Protein AF-A0A934E3K7-F1 (afdb_monomer_lite)

Secondary structure (DSSP, 8-state):
------EEEHHHHHIIIIISSB-SSS-B-TT---GGGEEE--TT-HHHHHHHHHHT--GGG--SEE-SSHHHHHHHHHT--SHHHHHH-EE---HHHHHHTTTT-PPPEEE-TT-SS-B-SSSSSS----HHHHTT--------------BTTB--HHHHHHHHTTT-SS--HHHHHHHHHTTPPPGGG-SEEESSTT--EEEPPTTS---HHHHHHHHHT--HHHHHHHH---B-SSGGGS-TTS-EEETTEEE--

Structure (mmCIF, N/CA/C/O backbone):
data_AF-A0A934E3K7-F1
#
_entry.id   AF-A0A934E3K7-F1
#
loop_
_atom_site.group_PDB
_atom_site.id
_atom_site.type_symbol
_atom_site.label_atom_id
_atom_site.label_alt_id
_atom_site.label_comp_id
_atom_site.label_asym_id
_atom_site.label_entity_id
_atom_site.label_seq_id
_atom_site.pdbx_PDB_ins_code
_atom_site.Cartn_x
_atom_site.Cartn_y
_atom_site.Cartn_z
_atom_site.occupancy
_atom_site.B_iso_or_equiv
_atom_site.auth_seq_id
_atom_site.auth_comp_id
_atom_site.auth_asym_id
_atom_site.auth_atom_id
_atom_site.pdbx_PDB_model_num
ATOM 1 N N . THR A 1 1 ? 4.604 -0.205 20.767 1.00 70.88 1 THR A N 1
ATOM 2 C CA . THR A 1 1 ? 3.200 0.189 20.512 1.00 70.88 1 THR A CA 1
ATOM 3 C C . THR A 1 1 ? 2.338 -0.251 21.687 1.00 70.88 1 THR A C 1
ATOM 5 O O . THR A 1 1 ? 2.416 -1.416 22.055 1.00 70.88 1 THR A O 1
ATOM 8 N N . ALA A 1 2 ? 1.599 0.671 22.321 1.00 87.12 2 ALA A N 1
ATOM 9 C CA . ALA A 1 2 ? 0.865 0.417 23.574 1.00 87.12 2 ALA A CA 1
ATOM 10 C C . ALA A 1 2 ? -0.531 -0.217 23.386 1.00 87.12 2 ALA A C 1
ATOM 12 O O . ALA A 1 2 ? -1.025 -0.856 24.307 1.00 87.12 2 ALA A O 1
ATOM 13 N N . SER A 1 3 ? -1.132 -0.073 22.199 1.00 93.19 3 SER A N 1
ATOM 14 C CA . SER A 1 3 ? -2.407 -0.701 21.822 1.00 93.19 3 SER A CA 1
ATOM 15 C C . SER A 1 3 ? -2.257 -2.195 21.500 1.00 93.19 3 SER A C 1
ATOM 17 O O . SER A 1 3 ? -1.279 -2.612 20.864 1.00 93.19 3 SER A O 1
ATOM 19 N N . SER A 1 4 ? -3.257 -2.980 21.889 1.00 94.38 4 SER A N 1
ATOM 20 C CA . SER A 1 4 ? -3.437 -4.407 21.620 1.00 94.38 4 SER A CA 1
ATOM 21 C C . SER A 1 4 ? -4.248 -4.686 20.352 1.00 94.38 4 SER A C 1
ATOM 23 O O . SER A 1 4 ? -4.208 -5.814 19.855 1.00 94.38 4 SER A O 1
ATOM 25 N N . GLN A 1 5 ? -4.916 -3.679 19.773 1.00 96.25 5 GLN A N 1
ATOM 26 C CA . GLN A 1 5 ? -5.671 -3.843 18.529 1.00 96.25 5 GLN A CA 1
ATOM 27 C C . GLN A 1 5 ? -4.755 -4.262 17.376 1.00 96.25 5 GLN A C 1
ATOM 29 O O . GLN A 1 5 ? -3.655 -3.739 17.201 1.00 96.25 5 GLN A O 1
ATOM 34 N N . THR A 1 6 ? -5.195 -5.229 16.574 1.00 96.69 6 THR A N 1
ATOM 35 C CA . THR A 1 6 ? -4.394 -5.784 15.463 1.00 96.69 6 THR A CA 1
ATOM 36 C C . THR A 1 6 ? -5.112 -5.768 14.126 1.00 96.69 6 THR A C 1
ATOM 38 O O . THR A 1 6 ? -4.453 -5.888 13.095 1.00 96.69 6 THR A O 1
ATOM 41 N N . ALA A 1 7 ? -6.431 -5.595 14.117 1.00 97.62 7 ALA A N 1
ATOM 42 C CA . ALA A 1 7 ? -7.228 -5.614 12.906 1.00 97.62 7 ALA A CA 1
ATOM 43 C C . ALA A 1 7 ? -8.467 -4.727 13.030 1.00 97.62 7 ALA A C 1
ATOM 45 O O . ALA A 1 7 ? -8.919 -4.442 14.134 1.00 97.62 7 ALA A O 1
ATOM 46 N N . ILE A 1 8 ? -9.022 -4.332 11.888 1.00 98.19 8 ILE A N 1
ATOM 47 C CA . ILE A 1 8 ? -10.293 -3.617 11.777 1.00 98.19 8 ILE A CA 1
ATOM 48 C C . ILE A 1 8 ? -11.030 -4.061 10.509 1.00 98.19 8 ILE A C 1
ATOM 50 O O . ILE A 1 8 ? -10.415 -4.240 9.453 1.00 98.19 8 ILE A O 1
ATOM 54 N N . SER A 1 9 ? -12.346 -4.245 10.602 1.00 97.88 9 SER A N 1
ATOM 55 C CA . SER A 1 9 ? -13.199 -4.484 9.434 1.00 97.88 9 SER A CA 1
ATOM 56 C C . SER A 1 9 ? -13.670 -3.180 8.797 1.00 97.88 9 SER A C 1
ATOM 58 O O . SER A 1 9 ? -13.691 -2.127 9.436 1.00 97.88 9 SER A O 1
ATOM 60 N N . ALA A 1 10 ? -14.080 -3.241 7.533 1.00 97.75 10 ALA A N 1
ATOM 61 C CA . ALA A 1 10 ? -14.677 -2.114 6.831 1.00 97.75 10 ALA A CA 1
ATOM 62 C C . ALA A 1 10 ? -15.916 -1.574 7.560 1.00 97.75 10 ALA A C 1
ATOM 64 O O . ALA A 1 10 ? -16.088 -0.363 7.638 1.00 97.75 10 ALA A O 1
ATOM 65 N N . GLU A 1 11 ? -16.729 -2.445 8.156 1.00 96.56 11 GLU A N 1
ATOM 66 C CA . GLU A 1 11 ? -17.943 -2.083 8.893 1.00 96.56 11 GLU A CA 1
ATOM 67 C C . GLU A 1 11 ? -17.614 -1.380 10.220 1.00 96.56 11 GLU A C 1
ATOM 69 O O . GLU A 1 11 ? -18.219 -0.358 10.548 1.00 96.56 11 GLU A O 1
ATOM 74 N N . ALA A 1 12 ? -16.609 -1.866 10.959 1.00 97.75 12 ALA A N 1
ATOM 75 C CA . ALA A 1 12 ? -16.123 -1.192 12.163 1.00 97.75 12 ALA A CA 1
ATOM 76 C C . ALA A 1 12 ? -15.511 0.174 11.812 1.00 97.75 12 ALA A C 1
ATOM 78 O O . ALA A 1 12 ? -15.867 1.191 12.405 1.00 97.75 12 ALA A O 1
ATOM 79 N N . ALA A 1 13 ? -14.673 0.236 10.773 1.00 98.19 13 ALA A N 1
ATOM 80 C CA . ALA A 1 13 ? -14.103 1.489 10.288 1.00 98.19 13 ALA A CA 1
ATOM 81 C C . ALA A 1 13 ? -15.184 2.476 9.808 1.00 98.19 13 ALA A C 1
ATOM 83 O O . ALA A 1 13 ? -15.082 3.672 10.082 1.00 98.19 13 ALA A O 1
ATOM 84 N N . TYR A 1 14 ? -16.234 1.992 9.136 1.00 98.12 14 TYR A N 1
ATOM 85 C CA . TYR A 1 14 ? -17.393 2.790 8.731 1.00 98.12 14 TYR A CA 1
ATOM 86 C C . TYR A 1 14 ? -18.098 3.409 9.940 1.00 98.12 14 TYR A C 1
ATOM 88 O O . TYR A 1 14 ? -18.395 4.603 9.931 1.00 98.12 14 TYR A O 1
ATOM 96 N N . LEU A 1 15 ? -18.322 2.636 11.006 1.00 98.31 15 LEU A N 1
ATOM 97 C CA . LEU A 1 15 ? -18.911 3.148 12.243 1.00 98.31 15 LEU A CA 1
ATOM 98 C C . LEU A 1 15 ? -17.983 4.152 12.936 1.00 98.31 15 LEU A C 1
ATOM 100 O O . LEU A 1 15 ? -18.437 5.247 13.275 1.00 98.31 15 LEU A O 1
ATOM 104 N N . ALA A 1 16 ? -16.697 3.827 13.101 1.00 98.31 16 ALA A N 1
ATOM 105 C CA . ALA A 1 16 ? -15.700 4.713 13.705 1.00 98.31 16 ALA A CA 1
ATOM 106 C C . ALA A 1 16 ? -15.633 6.055 12.963 1.00 98.31 16 ALA A C 1
ATOM 108 O O . ALA A 1 16 ? -15.985 7.100 13.511 1.00 98.31 16 ALA A O 1
ATOM 109 N N . PHE A 1 17 ? -15.271 6.036 11.682 1.00 98.31 17 PHE A N 1
ATOM 110 C CA . PHE A 1 17 ? -15.033 7.259 10.923 1.00 98.31 17 PHE A CA 1
ATOM 111 C C . PHE A 1 17 ? -16.308 7.916 10.389 1.00 98.31 17 PHE A C 1
ATOM 113 O O . PHE A 1 17 ? -16.295 9.116 10.155 1.00 98.31 17 PHE A O 1
ATOM 120 N N . GLY A 1 18 ? -17.416 7.200 10.197 1.00 98.00 18 GLY A N 1
ATOM 121 C CA . GLY A 1 18 ? -18.667 7.777 9.685 1.00 98.00 18 GLY A CA 1
ATOM 122 C C . GLY A 1 18 ? -19.598 8.304 10.776 1.00 98.00 18 GLY A C 1
ATOM 123 O O . GLY A 1 18 ? -20.194 9.374 10.626 1.00 98.00 18 GLY A O 1
ATOM 124 N N . TYR A 1 19 ? -19.701 7.580 11.891 1.00 97.88 19 TYR A N 1
ATOM 125 C CA . TYR A 1 19 ? -20.667 7.860 12.962 1.00 97.88 19 TYR A CA 1
ATOM 126 C C . TYR A 1 19 ? -20.013 8.241 14.289 1.00 97.88 19 TYR A C 1
ATOM 128 O O . TYR A 1 19 ? -20.701 8.605 15.236 1.00 97.88 19 TYR A O 1
ATOM 136 N N . GLY A 1 20 ? -18.683 8.221 14.364 1.00 97.38 20 GLY A N 1
ATOM 137 C CA . GLY A 1 20 ? -17.966 8.498 15.602 1.00 97.38 20 GLY A CA 1
ATOM 138 C C . GLY A 1 20 ? -17.917 7.286 16.531 1.00 97.38 20 GLY A C 1
ATOM 139 O O . GLY A 1 20 ? -17.733 7.435 17.733 1.00 97.38 20 GLY A O 1
ATOM 140 N N . GLY A 1 21 ? -18.104 6.093 15.965 1.00 97.06 21 GLY A N 1
ATOM 141 C CA . GLY A 1 21 ? -17.990 4.806 16.638 1.00 97.06 21 GLY A CA 1
ATOM 142 C C . GLY A 1 21 ? -19.287 4.221 17.184 1.00 97.06 21 GLY A C 1
ATOM 143 O O . GLY A 1 21 ? -19.250 3.123 17.737 1.00 97.06 21 GLY A O 1
ATOM 144 N N . SER A 1 22 ? -20.426 4.896 17.013 1.00 95.25 22 SER A N 1
ATOM 145 C CA . SER A 1 22 ? -21.758 4.356 17.317 1.00 95.25 22 SER A CA 1
ATOM 146 C C . SER A 1 22 ? -22.818 4.981 16.418 1.00 95.25 22 SER A C 1
ATOM 148 O O . SER A 1 22 ? -22.835 6.197 16.248 1.00 95.25 22 SER A O 1
ATOM 150 N N . ASP A 1 23 ? -23.728 4.171 15.882 1.00 93.56 23 ASP A N 1
ATOM 151 C CA . ASP A 1 23 ? -24.861 4.640 15.069 1.00 93.56 23 ASP A CA 1
ATOM 152 C C . ASP A 1 23 ? -26.118 4.978 15.896 1.00 93.56 23 ASP A C 1
ATOM 154 O O . ASP A 1 23 ? -27.154 5.343 15.337 1.00 93.56 23 ASP A O 1
ATOM 158 N N . GLY A 1 24 ? -26.046 4.839 17.225 1.00 90.81 24 GLY A N 1
ATOM 159 C CA . GLY A 1 24 ? -27.175 5.046 18.136 1.00 90.81 24 GLY A CA 1
ATOM 160 C C . GLY A 1 24 ? -28.233 3.934 18.114 1.00 90.81 24 GLY A C 1
ATOM 161 O O . GLY A 1 24 ? -29.200 4.016 18.865 1.00 90.81 24 GLY A O 1
ATOM 162 N N . GLN A 1 25 ? -28.046 2.886 17.307 1.00 91.25 25 GLN A N 1
ATOM 163 C CA . GLN A 1 25 ? -28.947 1.731 17.171 1.00 91.25 25 GLN A CA 1
ATOM 164 C C . GLN A 1 25 ? -28.365 0.464 17.816 1.00 91.25 25 GLN A C 1
ATOM 166 O O . GLN A 1 25 ? -28.871 -0.637 17.617 1.00 91.25 25 GLN A O 1
ATOM 171 N N . GLY A 1 26 ? -27.310 0.623 18.617 1.00 90.50 26 GLY A N 1
ATOM 172 C CA . GLY A 1 26 ? -26.643 -0.460 19.336 1.00 90.50 26 GLY A CA 1
ATOM 173 C C . GLY A 1 26 ? -25.409 -1.017 18.627 1.00 90.50 26 GLY A C 1
ATOM 174 O O . GLY A 1 26 ? -24.672 -1.780 19.250 1.00 90.50 26 GLY A O 1
ATOM 175 N N . HIS A 1 27 ? -25.118 -0.609 17.387 1.00 94.38 27 HIS A N 1
ATOM 176 C CA . HIS A 1 27 ? -23.872 -0.987 16.723 1.00 94.38 27 HIS A CA 1
ATOM 177 C C . HIS A 1 27 ? -22.735 -0.072 17.172 1.00 94.38 27 HIS A C 1
ATOM 179 O O . HIS A 1 27 ? -22.859 1.155 17.167 1.00 94.38 27 HIS A O 1
ATOM 185 N N . ARG A 1 28 ? -21.604 -0.669 17.556 1.00 95.81 28 ARG A N 1
ATOM 186 C CA . ARG A 1 28 ? -20.433 0.058 18.056 1.00 95.81 28 ARG A CA 1
ATOM 187 C C . ARG A 1 28 ? -19.156 -0.476 17.432 1.00 95.81 28 ARG A C 1
ATOM 189 O O . ARG A 1 28 ? -19.010 -1.678 17.241 1.00 95.81 28 ARG A O 1
ATOM 196 N N . SER A 1 29 ? -18.219 0.426 17.167 1.00 97.31 29 SER A N 1
ATOM 197 C CA . SER A 1 29 ? -16.864 0.083 16.736 1.00 97.31 29 SER A CA 1
ATOM 198 C C . SER A 1 29 ? -15.919 0.096 17.933 1.00 97.31 29 SER A C 1
ATOM 200 O O . SER A 1 29 ? -15.070 0.972 18.036 1.00 97.31 29 SER A O 1
ATOM 202 N N . GLU A 1 30 ? -16.072 -0.828 18.878 1.00 96.06 30 GLU A N 1
ATOM 203 C CA . GLU A 1 30 ? -15.162 -0.893 20.030 1.00 96.06 30 GLU A CA 1
ATOM 204 C C . GLU A 1 30 ? -13.739 -1.311 19.599 1.00 96.06 30 GLU A C 1
ATOM 206 O O . GLU A 1 30 ? -13.608 -2.165 18.722 1.00 96.06 30 GLU A O 1
ATOM 211 N N . PRO A 1 31 ? -12.668 -0.727 20.181 1.00 96.38 31 PRO A N 1
ATOM 212 C CA . PRO A 1 31 ? -12.647 0.325 21.215 1.00 96.38 31 PRO A CA 1
ATOM 213 C C . PRO A 1 31 ? -12.769 1.768 20.675 1.00 96.38 31 PRO A C 1
ATOM 215 O O . PRO A 1 31 ? -12.799 2.728 21.447 1.00 96.38 31 PRO A O 1
ATOM 218 N N . TRP A 1 32 ? -12.837 1.945 19.358 1.00 97.88 32 TRP A N 1
ATOM 219 C CA . TRP A 1 32 ? -12.915 3.232 18.661 1.00 97.88 32 TRP A CA 1
ATOM 220 C C . TRP A 1 32 ? -14.317 3.856 18.726 1.00 97.88 32 TRP A C 1
ATOM 222 O O . TRP A 1 32 ? -15.040 3.931 17.732 1.00 97.88 32 TRP A O 1
ATOM 232 N N . THR A 1 33 ? -14.702 4.332 19.913 1.00 97.06 33 THR A N 1
ATOM 233 C CA . THR A 1 33 ? -16.017 4.956 20.172 1.00 97.06 33 THR A CA 1
ATOM 234 C C . THR A 1 33 ? -15.961 6.432 20.559 1.00 97.06 33 THR A C 1
ATOM 236 O O . THR A 1 33 ? -16.983 7.000 20.932 1.00 97.06 33 THR A O 1
ATOM 239 N N . ASP A 1 34 ? -14.777 7.040 20.535 1.00 96.06 34 ASP A N 1
ATOM 240 C CA . ASP A 1 34 ? -14.569 8.430 20.933 1.00 96.06 34 ASP A CA 1
ATOM 241 C C . ASP A 1 34 ? -13.786 9.181 19.842 1.00 96.06 34 ASP A C 1
ATOM 243 O O . ASP A 1 34 ? -12.568 9.003 19.726 1.00 96.06 34 ASP A O 1
ATOM 247 N N . PRO A 1 35 ? -14.460 10.039 19.051 1.00 96.69 35 PRO A N 1
ATOM 248 C CA . PRO A 1 35 ? -13.837 10.779 17.958 1.00 96.69 35 PRO A CA 1
ATOM 249 C C . PRO A 1 35 ? -12.669 11.672 18.364 1.00 96.69 35 PRO A C 1
ATOM 251 O O . PRO A 1 35 ? -11.865 12.028 17.504 1.00 96.69 35 PRO A O 1
ATOM 254 N N . THR A 1 36 ? -12.536 12.025 19.645 1.00 95.81 36 THR A N 1
ATOM 255 C CA . THR A 1 36 ? -11.394 12.817 20.125 1.00 95.81 36 THR A CA 1
ATOM 256 C C . THR A 1 36 ? -10.067 12.062 19.999 1.00 95.81 36 THR A C 1
ATOM 258 O O . THR A 1 36 ? -9.016 12.695 19.902 1.00 95.81 36 THR A O 1
ATOM 261 N N . TYR A 1 37 ? -10.102 10.729 19.897 1.00 96.06 37 TYR A N 1
ATOM 262 C CA . TYR A 1 37 ? -8.929 9.883 19.666 1.00 96.06 37 TYR A CA 1
ATOM 263 C C . TYR A 1 37 ? -8.695 9.548 18.185 1.00 96.06 37 TYR A C 1
ATOM 265 O O . TYR A 1 37 ? -7.695 8.902 17.858 1.00 96.06 37 TYR A O 1
ATOM 273 N N . PHE A 1 38 ? -9.567 9.990 17.272 1.00 97.38 38 PHE A N 1
ATOM 274 C CA . PHE A 1 38 ? -9.447 9.667 15.849 1.00 97.38 38 PHE A CA 1
ATOM 275 C C . PHE A 1 38 ? -8.605 10.726 15.148 1.00 97.38 38 PHE A C 1
ATOM 277 O O . PHE A 1 38 ? -8.940 11.910 15.147 1.00 97.38 38 PHE A O 1
ATOM 284 N N . GLN A 1 39 ? -7.508 10.299 14.538 1.00 96.62 39 GLN A N 1
ATOM 285 C CA . GLN A 1 39 ? -6.551 11.172 13.872 1.00 96.62 39 GLN A CA 1
ATOM 286 C C . GLN A 1 39 ? -6.759 11.068 12.362 1.00 96.62 39 GLN A C 1
ATOM 288 O O . GLN A 1 39 ? -6.461 10.044 11.743 1.00 96.62 39 GLN A O 1
ATOM 293 N N . VAL A 1 40 ? -7.324 12.114 11.765 1.00 96.88 40 VAL A N 1
ATOM 294 C CA . VAL A 1 40 ? -7.736 12.131 10.356 1.00 96.88 40 VAL A CA 1
ATOM 295 C C . VAL A 1 40 ? -7.105 13.314 9.626 1.00 96.88 40 VAL A C 1
ATOM 297 O O . VAL A 1 40 ? -6.272 14.054 10.158 1.00 96.88 40 VAL A O 1
ATOM 300 N N . ARG A 1 41 ? -7.469 13.469 8.356 1.00 95.06 41 ARG A N 1
ATOM 301 C CA . ARG A 1 41 ? -7.144 14.637 7.543 1.00 95.06 41 ARG A CA 1
ATOM 302 C C . ARG A 1 41 ? -8.460 15.295 7.105 1.00 95.06 41 ARG A C 1
ATOM 304 O O . ARG A 1 41 ? -9.544 14.952 7.576 1.00 95.06 41 ARG A O 1
ATOM 311 N N . ASN A 1 42 ? -8.394 16.234 6.172 1.00 93.88 42 ASN A N 1
ATOM 312 C CA . ASN A 1 42 ? -9.586 16.727 5.486 1.00 93.88 42 ASN A CA 1
ATOM 313 C C . ASN A 1 42 ? -9.865 15.986 4.173 1.00 93.88 42 ASN A C 1
ATOM 315 O O . ASN A 1 42 ? -9.059 15.207 3.658 1.00 93.88 42 ASN A O 1
ATOM 319 N N . LYS A 1 43 ? -11.015 16.328 3.584 1.00 94.81 43 LYS A N 1
ATOM 320 C CA . LYS A 1 43 ? -11.504 15.821 2.298 1.00 94.81 43 LYS A CA 1
ATOM 321 C C . LYS A 1 43 ? -10.543 15.996 1.115 1.00 94.81 43 LYS A C 1
ATOM 323 O O . LYS A 1 43 ? -10.750 15.351 0.098 1.00 94.81 43 LYS A O 1
ATOM 328 N N . PHE A 1 44 ? -9.515 16.840 1.196 1.00 93.88 44 PHE A N 1
ATOM 329 C CA . PHE A 1 44 ? -8.531 16.993 0.115 1.00 93.88 44 PHE A CA 1
ATOM 330 C C . PHE A 1 44 ? -7.348 16.020 0.239 1.00 93.88 44 PHE A C 1
ATOM 332 O O . PHE A 1 44 ? -6.491 15.968 -0.640 1.00 93.88 44 PHE A O 1
ATOM 339 N N . SER A 1 45 ? -7.289 15.228 1.311 1.00 94.62 45 SER A N 1
ATOM 340 C CA . SER A 1 45 ? -6.282 14.185 1.488 1.00 94.62 45 SER A CA 1
ATOM 341 C C . SER A 1 45 ? -6.570 12.977 0.599 1.00 94.62 45 SER A C 1
ATOM 343 O O . SER A 1 45 ? -7.604 12.328 0.752 1.00 94.62 45 SER A O 1
ATOM 345 N N . GLY A 1 46 ? -5.616 12.613 -0.264 1.00 92.31 46 GLY A N 1
ATOM 346 C CA . GLY A 1 46 ? -5.683 11.378 -1.056 1.00 92.31 46 GLY A CA 1
ATOM 347 C C . GLY A 1 46 ? -5.882 10.132 -0.185 1.00 92.31 46 GLY A C 1
ATOM 348 O O . GLY A 1 46 ? -6.741 9.312 -0.488 1.00 92.31 46 GLY A O 1
ATOM 349 N N . ASN A 1 47 ? -5.195 10.047 0.962 1.00 91.81 47 ASN A N 1
ATOM 350 C CA . ASN A 1 47 ? -5.370 8.937 1.908 1.00 91.81 47 ASN A CA 1
ATOM 351 C C . ASN A 1 47 ? -6.820 8.846 2.407 1.00 91.81 47 ASN A C 1
ATOM 353 O O . ASN A 1 47 ? -7.386 7.762 2.457 1.00 91.81 47 ASN A O 1
ATOM 357 N N . GLN A 1 48 ? -7.454 9.981 2.716 1.00 95.50 48 GLN A N 1
ATOM 358 C CA . GLN A 1 48 ? -8.841 9.988 3.190 1.00 95.50 48 GLN A CA 1
ATOM 359 C C . GLN A 1 48 ? -9.838 9.646 2.086 1.00 95.50 48 GLN A C 1
ATOM 361 O O . GLN A 1 48 ? -10.842 8.996 2.353 1.00 95.50 48 GLN A O 1
ATOM 366 N N . GLN A 1 49 ? -9.552 10.040 0.846 1.00 94.94 49 GLN A N 1
ATOM 367 C CA . GLN A 1 49 ? -10.352 9.646 -0.313 1.00 94.94 49 GLN A CA 1
ATOM 368 C C . GLN A 1 49 ? -10.298 8.125 -0.529 1.00 94.94 49 GLN A C 1
ATOM 370 O O . GLN A 1 49 ? -11.339 7.483 -0.669 1.00 94.94 49 GLN A O 1
ATOM 375 N N . VAL A 1 50 ? -9.100 7.537 -0.476 1.00 94.31 50 VAL A N 1
ATOM 376 C CA . VAL A 1 50 ? -8.876 6.088 -0.617 1.00 94.31 50 VAL A CA 1
ATOM 377 C C . VAL A 1 50 ? -9.540 5.314 0.518 1.00 94.31 50 VAL A C 1
ATOM 379 O O . VAL A 1 50 ? -10.350 4.421 0.261 1.00 94.31 50 VAL A O 1
ATOM 382 N N . CYS A 1 51 ? -9.253 5.675 1.772 1.00 95.69 51 CYS A N 1
ATOM 383 C CA . CYS A 1 51 ? -9.859 5.027 2.931 1.00 95.69 51 CYS A CA 1
ATOM 384 C C . CYS A 1 51 ? -11.381 5.205 2.924 1.00 95.69 51 CYS A C 1
ATOM 386 O O . CYS A 1 51 ? -12.101 4.233 3.117 1.00 95.69 51 CYS A O 1
ATOM 388 N N . GLY A 1 52 ? -11.879 6.412 2.634 1.00 96.12 52 GLY A N 1
ATOM 389 C CA . GLY A 1 52 ? -13.309 6.727 2.588 1.00 96.12 52 GLY A CA 1
ATOM 390 C C . GLY A 1 52 ? -14.054 5.882 1.569 1.00 96.12 52 GLY A C 1
ATOM 391 O O . GLY A 1 52 ? -15.094 5.302 1.877 1.00 96.12 52 GLY A O 1
ATOM 392 N N . LYS A 1 53 ? -13.475 5.717 0.378 1.00 95.06 53 LYS A N 1
ATOM 393 C CA . LYS A 1 53 ? -14.024 4.831 -0.647 1.00 95.06 53 LYS A CA 1
ATOM 394 C C . LYS A 1 53 ? -13.977 3.356 -0.235 1.00 95.06 53 LYS A C 1
ATOM 396 O O . LYS A 1 53 ? -14.922 2.640 -0.547 1.00 95.06 53 LYS A O 1
ATOM 401 N N . ALA A 1 54 ? -12.926 2.918 0.465 1.00 94.75 54 ALA A N 1
ATOM 402 C CA . ALA A 1 54 ? -12.780 1.538 0.939 1.00 94.75 54 ALA A CA 1
ATOM 403 C C . ALA A 1 54 ? -13.824 1.146 1.996 1.00 94.75 54 ALA A C 1
ATOM 405 O O . ALA A 1 54 ? -14.258 -0.002 2.014 1.00 94.75 54 ALA A O 1
ATOM 406 N N . ILE A 1 55 ? -14.209 2.084 2.867 1.00 96.88 55 ILE A N 1
ATOM 407 C CA . ILE A 1 55 ? -15.137 1.829 3.982 1.00 96.88 55 ILE A CA 1
ATOM 408 C C . ILE A 1 55 ? -16.554 2.352 3.716 1.00 96.88 55 ILE A C 1
ATOM 410 O O . ILE A 1 55 ? -17.443 2.133 4.523 1.00 96.88 55 ILE A O 1
ATOM 414 N N . GLY A 1 56 ? -16.785 3.072 2.613 1.00 96.31 56 GLY A N 1
ATOM 415 C CA . GLY A 1 56 ? -18.098 3.631 2.273 1.00 96.31 56 GLY A CA 1
ATOM 416 C C . GLY A 1 56 ? -18.466 4.925 3.012 1.00 96.31 56 GLY A C 1
ATOM 417 O O . GLY A 1 56 ? -19.644 5.270 3.085 1.00 96.31 56 GLY A O 1
ATOM 418 N N . VAL A 1 57 ? -17.486 5.667 3.539 1.00 97.56 57 VAL A N 1
ATOM 419 C CA . VAL A 1 57 ? -17.700 6.968 4.197 1.00 97.56 57 VAL A CA 1
ATOM 420 C C . VAL A 1 57 ? -17.212 8.094 3.275 1.00 97.56 57 VAL A C 1
ATOM 422 O O . VAL A 1 57 ? -16.004 8.183 3.031 1.00 97.56 57 VAL A O 1
ATOM 425 N N . PRO A 1 58 ? -18.099 8.986 2.781 1.00 97.06 58 PRO A N 1
ATOM 426 C CA . PRO A 1 58 ? -17.689 10.157 2.003 1.00 97.06 58 PRO A CA 1
ATOM 427 C C . PRO A 1 58 ? -16.656 10.990 2.762 1.00 97.06 58 PRO A C 1
ATOM 429 O O . PRO A 1 58 ? -16.847 11.255 3.948 1.00 97.06 58 PRO A O 1
ATOM 432 N N . ALA A 1 59 ? -15.570 11.398 2.102 1.00 95.12 59 ALA A N 1
ATOM 433 C CA . ALA A 1 59 ? -14.396 11.989 2.752 1.00 95.12 59 ALA A CA 1
ATOM 434 C C . ALA A 1 59 ? -14.721 13.233 3.605 1.00 95.12 59 ALA A C 1
ATOM 436 O O . ALA A 1 59 ? -14.065 13.484 4.612 1.00 95.12 59 ALA A O 1
ATOM 437 N N . GLU A 1 60 ? -15.747 13.997 3.232 1.00 95.75 60 GLU A N 1
ATOM 438 C CA . GLU A 1 60 ? -16.245 15.177 3.943 1.00 95.75 60 GLU A CA 1
ATOM 439 C C . GLU A 1 60 ? -17.089 14.871 5.190 1.00 95.75 60 GLU A C 1
ATOM 441 O O . GLU A 1 60 ? -17.380 15.783 5.960 1.00 95.75 60 GLU A O 1
ATOM 446 N N . LYS A 1 61 ? -17.491 13.613 5.393 1.00 96.88 61 LYS A N 1
ATOM 447 C CA . LYS A 1 61 ? -18.316 13.172 6.530 1.00 96.88 61 LYS A CA 1
ATOM 448 C C . LYS A 1 61 ? -17.518 12.473 7.630 1.00 96.88 61 LYS A C 1
ATOM 450 O O . LYS A 1 61 ? -18.114 12.026 8.608 1.00 96.88 61 LYS A O 1
ATOM 455 N N . TRP A 1 62 ? -16.200 12.380 7.472 1.00 97.56 62 TRP A N 1
ATOM 456 C CA . TRP A 1 62 ? -15.325 11.725 8.437 1.00 97.56 62 TRP A CA 1
ATOM 457 C C . TRP A 1 62 ? -15.374 12.413 9.808 1.00 97.56 62 TRP A C 1
ATOM 459 O O . TRP A 1 62 ? -15.366 13.640 9.909 1.00 97.56 62 TRP A O 1
ATOM 469 N N . LYS A 1 63 ? -15.407 11.604 10.865 1.00 97.75 63 LYS A N 1
ATOM 470 C CA . LYS A 1 63 ? -15.272 12.004 12.265 1.00 97.75 63 LYS A CA 1
ATOM 471 C C . LYS A 1 63 ? -13.815 11.889 12.697 1.00 97.75 63 LYS A C 1
ATOM 473 O O . LYS A 1 63 ? -13.125 10.951 12.304 1.00 97.75 63 LYS A O 1
ATOM 478 N N . GLY A 1 64 ? -13.381 12.826 13.532 1.00 96.69 64 GLY A N 1
ATOM 479 C CA . GLY A 1 64 ? -12.030 12.878 14.081 1.00 96.69 64 GLY A CA 1
ATOM 480 C C . GLY A 1 64 ? -11.421 14.270 14.000 1.00 96.69 64 GLY A C 1
ATOM 481 O O . GLY A 1 64 ? -12.068 15.225 13.567 1.00 96.69 64 GLY A O 1
ATOM 482 N N . ASN A 1 65 ? -10.161 14.366 14.409 1.00 96.06 65 ASN A N 1
ATOM 483 C CA . ASN A 1 65 ? -9.382 15.597 14.395 1.00 96.06 65 ASN A CA 1
ATOM 484 C C . ASN A 1 65 ? -8.568 15.687 13.097 1.00 96.06 65 ASN A C 1
ATOM 486 O O . ASN A 1 65 ? -7.733 14.820 12.832 1.00 96.06 65 ASN A O 1
ATOM 490 N N . ASP A 1 66 ? -8.794 16.729 12.289 1.00 96.25 66 ASP A N 1
ATOM 491 C CA . ASP A 1 66 ? -7.951 17.013 11.121 1.00 96.25 66 ASP A CA 1
ATOM 492 C C . ASP A 1 66 ? -6.597 17.561 11.579 1.00 96.25 66 ASP A C 1
ATOM 494 O O . ASP A 1 66 ? -6.510 18.657 12.132 1.00 96.25 66 ASP A O 1
ATOM 498 N N . LEU A 1 67 ? -5.532 16.806 11.315 1.00 95.94 67 LEU A N 1
ATOM 499 C CA . LEU A 1 67 ? -4.162 17.199 11.652 1.00 95.94 67 LEU A CA 1
ATOM 500 C C . LEU A 1 67 ? -3.402 17.845 10.484 1.00 95.94 67 LEU A C 1
ATOM 502 O O . LEU A 1 67 ? -2.217 18.166 10.608 1.00 95.94 67 LEU A O 1
ATOM 506 N N . GLY A 1 68 ? -4.056 18.050 9.337 1.00 94.31 68 GLY A N 1
ATOM 507 C CA . GLY A 1 68 ? -3.540 18.773 8.172 1.00 94.31 68 GLY A CA 1
ATOM 508 C C . GLY A 1 68 ? -2.501 18.010 7.341 1.00 94.31 68 GLY A C 1
ATOM 509 O O . GLY A 1 68 ? -2.549 18.056 6.108 1.00 94.31 68 GLY A O 1
ATOM 510 N N . SER A 1 69 ? -1.610 17.239 7.973 1.00 93.81 69 SER A N 1
ATOM 511 C CA . SER A 1 69 ? -0.531 16.481 7.322 1.00 93.81 69 SER A CA 1
ATOM 512 C C . SER A 1 69 ? -0.382 15.061 7.881 1.00 93.81 69 SER A C 1
ATOM 514 O O . SER A 1 69 ? -0.802 14.767 8.999 1.00 93.81 69 SER A O 1
ATOM 516 N N . ALA A 1 70 ? 0.223 14.162 7.095 1.00 93.25 70 ALA A N 1
ATOM 517 C CA . ALA A 1 70 ? 0.549 12.808 7.555 1.00 93.25 70 ALA A CA 1
ATOM 518 C C . ALA A 1 70 ? 1.591 12.826 8.691 1.00 93.25 70 ALA A C 1
ATOM 520 O O . ALA A 1 70 ? 1.482 12.047 9.631 1.00 93.25 70 ALA A O 1
ATOM 521 N N . THR A 1 71 ? 2.547 13.760 8.652 1.00 93.88 71 THR A N 1
ATOM 522 C CA . THR A 1 71 ? 3.566 13.945 9.698 1.00 93.88 71 THR A CA 1
ATOM 523 C C . THR A 1 71 ? 2.956 14.335 11.041 1.00 93.88 71 THR A C 1
ATOM 525 O O . THR A 1 71 ? 3.303 13.745 12.064 1.00 93.88 71 THR A O 1
ATOM 528 N N . ASN A 1 72 ? 2.022 15.290 11.051 1.00 95.56 72 ASN A N 1
ATOM 529 C CA . ASN A 1 72 ? 1.334 15.696 12.277 1.00 95.56 72 ASN A CA 1
ATOM 530 C C . ASN A 1 72 ? 0.502 14.539 12.836 1.00 95.56 72 ASN A C 1
ATOM 532 O O . ASN A 1 72 ? 0.509 14.306 14.041 1.00 95.56 72 ASN A O 1
ATOM 536 N N . LEU A 1 73 ? -0.156 13.783 11.952 1.00 95.69 73 LEU A N 1
ATOM 537 C CA . LEU A 1 73 ? -0.929 12.595 12.306 1.00 95.69 73 LEU A CA 1
ATOM 538 C C . LEU A 1 73 ? -0.061 11.519 12.957 1.00 95.69 73 LEU A C 1
ATOM 540 O O . LEU A 1 73 ? -0.362 11.079 14.066 1.00 95.69 73 LEU A O 1
ATOM 544 N N . ALA A 1 74 ? 1.056 11.159 12.328 1.00 95.00 74 ALA A N 1
ATOM 545 C CA . ALA A 1 74 ? 1.999 10.204 12.893 1.00 95.00 74 ALA A CA 1
ATOM 546 C C . ALA A 1 74 ? 2.568 10.682 14.239 1.00 95.00 74 ALA A C 1
ATOM 548 O O . ALA A 1 74 ? 2.625 9.910 15.191 1.00 95.00 74 ALA A O 1
ATOM 549 N N . THR A 1 75 ? 2.915 11.967 14.349 1.00 94.31 75 THR A N 1
ATOM 550 C CA . THR A 1 75 ? 3.424 12.556 15.597 1.00 94.31 75 THR A CA 1
ATOM 551 C C . THR A 1 75 ? 2.395 12.467 16.723 1.00 94.31 75 THR A C 1
ATOM 553 O O . THR A 1 75 ? 2.725 12.000 17.811 1.00 94.31 75 THR A O 1
ATOM 556 N N . ALA A 1 76 ? 1.143 12.850 16.461 1.00 93.69 76 ALA A N 1
ATOM 557 C CA . ALA A 1 76 ? 0.068 12.786 17.447 1.00 93.69 76 ALA A CA 1
ATOM 558 C C . ALA A 1 76 ? -0.206 11.344 17.901 1.00 93.69 76 ALA A C 1
ATOM 560 O O . ALA A 1 76 ? -0.337 11.088 19.095 1.00 93.69 76 ALA A O 1
ATOM 561 N N . MET A 1 77 ? -0.230 10.385 16.968 1.00 93.56 77 MET A N 1
ATOM 562 C CA . MET A 1 77 ? -0.405 8.968 17.307 1.00 93.56 77 MET A CA 1
ATOM 563 C C . MET A 1 77 ? 0.779 8.410 18.106 1.00 93.56 77 MET A C 1
ATOM 565 O O . MET A 1 77 ? 0.576 7.677 19.069 1.00 93.56 77 MET A O 1
ATOM 569 N N . ALA A 1 78 ? 2.013 8.769 17.746 1.00 91.69 78 ALA A N 1
ATOM 570 C CA . ALA A 1 78 ? 3.218 8.299 18.430 1.00 91.69 78 ALA A CA 1
ATOM 571 C C . ALA A 1 78 ? 3.343 8.821 19.873 1.00 91.69 78 ALA A C 1
ATOM 573 O O . ALA A 1 78 ? 4.037 8.209 20.683 1.00 91.69 78 ALA A O 1
ATOM 574 N N . GLN A 1 79 ? 2.677 9.932 20.201 1.00 90.25 79 GLN A N 1
ATOM 575 C CA . GLN A 1 79 ? 2.639 10.507 21.548 1.00 90.25 79 GLN A CA 1
ATOM 576 C C . GLN A 1 79 ? 1.626 9.820 22.481 1.00 90.25 79 GLN A C 1
ATOM 578 O O . GLN A 1 79 ? 1.668 10.047 23.690 1.00 90.25 79 GLN A O 1
ATOM 583 N N . MET A 1 80 ? 0.745 8.958 21.962 1.00 89.38 80 MET A N 1
ATOM 584 C CA . MET A 1 80 ? -0.212 8.197 22.773 1.00 89.38 80 MET A CA 1
ATOM 585 C C . MET A 1 80 ? 0.466 6.970 23.395 1.00 89.38 80 MET A C 1
ATOM 587 O O . MET A 1 80 ? 0.375 5.849 22.892 1.00 89.38 80 MET A O 1
ATOM 591 N N . LEU A 1 81 ? 1.212 7.213 24.475 1.00 83.31 81 LEU A N 1
ATOM 592 C CA . LEU A 1 81 ? 2.043 6.206 25.142 1.00 83.31 81 LEU A CA 1
ATOM 593 C C . LEU A 1 81 ? 1.291 5.387 26.198 1.00 83.31 81 LEU A C 1
ATOM 595 O O . LEU A 1 81 ? 1.712 4.271 26.505 1.00 83.31 81 LEU A O 1
ATOM 599 N N . ASP A 1 82 ? 0.203 5.917 26.761 1.00 90.44 82 ASP A N 1
ATOM 600 C CA . ASP A 1 82 ? -0.607 5.187 27.730 1.00 90.44 82 ASP A CA 1
ATOM 601 C C . ASP A 1 82 ? -1.534 4.182 27.029 1.00 90.44 82 ASP A C 1
ATOM 603 O O . ASP A 1 82 ? -2.071 4.440 25.952 1.00 90.44 82 ASP A O 1
ATOM 607 N N . THR A 1 83 ? -1.734 3.015 27.644 1.00 89.19 83 THR A N 1
ATOM 608 C CA . THR A 1 83 ? -2.535 1.942 27.042 1.00 89.19 83 THR A CA 1
ATOM 609 C C . THR A 1 83 ? -3.988 2.361 26.828 1.00 89.19 83 THR A C 1
ATOM 611 O O . THR A 1 83 ? -4.559 2.027 25.798 1.00 89.19 83 THR A O 1
ATOM 614 N N . GLN A 1 84 ? -4.602 3.121 27.741 1.00 89.50 84 GLN A N 1
ATOM 615 C CA . GLN A 1 84 ? -6.024 3.467 27.618 1.00 89.50 84 GLN A CA 1
ATOM 616 C C . GLN A 1 84 ? -6.303 4.392 26.430 1.00 89.50 84 GLN A C 1
ATOM 618 O O . GLN A 1 84 ? -7.286 4.188 25.715 1.00 89.50 84 GLN A O 1
ATOM 623 N N . GLY A 1 85 ? -5.455 5.397 26.218 1.00 92.12 85 GLY A N 1
ATOM 624 C CA . GLY A 1 85 ? -5.501 6.276 25.059 1.00 92.12 85 GLY A CA 1
ATOM 625 C C . GLY A 1 85 ? -5.134 5.532 23.781 1.00 92.12 85 GLY A C 1
ATOM 626 O O . GLY A 1 85 ? -5.864 5.618 22.796 1.00 92.12 85 GLY A O 1
ATOM 627 N N . ALA A 1 86 ? -4.062 4.735 23.809 1.00 94.50 86 ALA A N 1
ATOM 628 C CA . ALA A 1 86 ? -3.600 3.986 22.643 1.00 94.50 86 ALA A CA 1
ATOM 629 C C . ALA A 1 86 ? -4.624 2.955 22.138 1.00 94.50 86 ALA A C 1
ATOM 631 O O . ALA A 1 86 ? -4.743 2.771 20.929 1.00 94.50 86 ALA A O 1
ATOM 632 N N . GLU A 1 87 ? -5.382 2.297 23.022 1.00 95.94 87 GLU A N 1
ATOM 633 C CA . GLU A 1 87 ? -6.472 1.399 22.613 1.00 95.94 87 GLU A CA 1
ATOM 634 C C . GLU A 1 87 ? -7.547 2.132 21.804 1.00 95.94 87 GLU A C 1
ATOM 636 O O . GLU A 1 87 ? -8.023 1.616 20.799 1.00 95.94 87 GLU A O 1
ATOM 641 N N . LYS A 1 88 ? -7.904 3.354 22.211 1.00 95.88 88 LYS A N 1
ATOM 642 C CA . LYS A 1 88 ? -8.954 4.169 21.576 1.00 95.88 88 LYS A CA 1
ATOM 643 C C . LYS A 1 88 ? -8.467 4.926 20.342 1.00 95.88 88 LYS A C 1
ATOM 645 O O . LYS A 1 88 ? -9.283 5.438 19.577 1.00 95.88 88 LYS A O 1
ATOM 650 N N . ALA A 1 89 ? -7.154 5.032 20.165 1.00 96.44 89 ALA A N 1
ATOM 651 C CA . ALA A 1 89 ? -6.536 5.760 19.074 1.00 96.44 89 ALA A CA 1
ATOM 652 C C . ALA A 1 89 ? -6.666 5.006 17.750 1.00 96.44 89 ALA A C 1
ATOM 654 O O . ALA A 1 89 ? -6.340 3.823 17.646 1.00 96.44 89 ALA A O 1
ATOM 655 N N . ILE A 1 90 ? -7.079 5.719 16.707 1.00 97.62 90 ILE A N 1
ATOM 656 C CA . ILE A 1 90 ? -7.044 5.223 15.331 1.00 97.62 90 ILE A CA 1
ATOM 657 C C . ILE A 1 90 ? -6.792 6.379 14.377 1.00 97.62 90 ILE A C 1
ATOM 659 O O . ILE A 1 90 ? -7.196 7.510 14.635 1.00 97.62 90 ILE A O 1
ATOM 663 N N . GLY A 1 91 ? -6.127 6.106 13.262 1.00 96.44 91 GLY A N 1
ATOM 664 C CA . GLY A 1 91 ? -5.917 7.100 12.226 1.00 96.44 91 GLY A CA 1
ATOM 665 C C . GLY A 1 91 ? -5.627 6.482 10.871 1.00 96.44 91 GLY A C 1
ATOM 666 O O . GLY A 1 91 ? -5.583 5.260 10.727 1.00 96.44 91 GLY A O 1
ATOM 667 N N . ILE A 1 92 ? -5.444 7.348 9.876 1.00 95.94 92 ILE A N 1
ATOM 668 C CA . ILE A 1 92 ? -5.178 6.956 8.489 1.00 95.94 92 ILE A CA 1
ATOM 669 C C . ILE A 1 92 ? -3.824 7.480 8.007 1.00 95.94 92 ILE A C 1
ATOM 671 O O . ILE A 1 92 ? -3.596 8.684 7.898 1.00 95.94 92 ILE A O 1
ATOM 675 N N . LEU A 1 93 ? -2.923 6.564 7.665 1.00 95.19 93 LEU A N 1
ATOM 676 C CA . LEU A 1 93 ? -1.594 6.865 7.139 1.00 95.19 93 LEU A CA 1
ATOM 677 C C . LEU A 1 93 ? -1.339 6.073 5.860 1.00 95.19 93 LEU A C 1
ATOM 679 O O . LEU A 1 93 ? -1.840 4.964 5.689 1.00 95.19 93 LEU A O 1
ATOM 683 N N . SER A 1 94 ? -0.547 6.657 4.967 1.00 93.38 94 SER A N 1
ATOM 684 C CA . SER A 1 94 ? 0.067 5.936 3.858 1.00 93.38 94 SER A CA 1
ATOM 685 C C . SER A 1 94 ? 1.264 5.130 4.369 1.00 93.38 94 SER A C 1
ATOM 687 O O . SER A 1 94 ? 1.824 5.429 5.430 1.00 93.38 94 SER A O 1
ATOM 689 N N . THR A 1 95 ? 1.636 4.082 3.631 1.00 91.88 95 THR A N 1
ATOM 690 C CA . THR A 1 95 ? 2.633 3.111 4.095 1.00 91.88 95 THR A CA 1
ATOM 691 C C . THR A 1 95 ? 4.026 3.701 4.252 1.00 91.88 95 THR A C 1
ATOM 693 O O . THR A 1 95 ? 4.722 3.312 5.175 1.00 91.88 95 THR A O 1
ATOM 696 N N . ASP A 1 96 ? 4.403 4.684 3.435 1.00 91.62 96 ASP A N 1
ATOM 697 C CA . ASP A 1 96 ? 5.642 5.461 3.581 1.00 91.62 96 ASP A CA 1
ATOM 698 C C . ASP A 1 96 ? 5.771 6.093 4.974 1.00 91.62 96 ASP A C 1
ATOM 700 O O . ASP A 1 96 ? 6.810 5.998 5.626 1.00 91.62 96 ASP A O 1
ATOM 704 N N . THR A 1 97 ? 4.681 6.676 5.477 1.00 94.12 97 THR A N 1
ATOM 705 C CA . THR A 1 97 ? 4.670 7.314 6.792 1.00 94.12 97 THR A CA 1
ATOM 706 C C . THR A 1 97 ? 4.551 6.286 7.913 1.00 94.12 97 THR A C 1
ATOM 708 O O . THR A 1 97 ? 5.270 6.396 8.906 1.00 94.12 97 THR A O 1
ATOM 711 N N . SER A 1 98 ? 3.672 5.283 7.795 1.00 93.56 98 SER A N 1
ATOM 712 C CA . SER A 1 98 ? 3.529 4.269 8.851 1.00 93.56 98 SER A CA 1
ATOM 713 C C . SER A 1 98 ? 4.786 3.412 9.005 1.00 93.56 98 SER A C 1
ATOM 715 O O . SER A 1 98 ? 5.144 3.054 10.124 1.00 93.56 98 SER A O 1
ATOM 717 N N . ASP A 1 99 ? 5.485 3.120 7.904 1.00 93.31 99 ASP A N 1
ATOM 718 C CA . ASP A 1 99 ? 6.707 2.315 7.909 1.00 93.31 99 ASP A CA 1
ATOM 719 C C . ASP A 1 99 ? 7.856 3.019 8.629 1.00 93.31 99 ASP A C 1
ATOM 721 O O . ASP A 1 99 ? 8.522 2.404 9.464 1.00 93.31 99 ASP A O 1
ATOM 725 N N . ALA A 1 100 ? 7.995 4.332 8.427 1.00 92.31 100 ALA A N 1
ATOM 726 C CA . ALA A 1 100 ? 8.939 5.164 9.171 1.00 92.31 100 ALA A CA 1
ATOM 727 C C . ALA A 1 100 ? 8.645 5.231 10.687 1.00 92.31 100 ALA A C 1
ATOM 729 O O . ALA A 1 100 ? 9.513 5.625 11.464 1.00 92.31 100 ALA A O 1
ATOM 730 N N . HIS A 1 101 ? 7.442 4.832 11.122 1.00 93.25 101 HIS A N 1
ATOM 731 C CA . HIS A 1 101 ? 6.982 4.925 12.512 1.00 93.25 101 HIS A CA 1
ATOM 732 C C . HIS A 1 101 ? 6.594 3.568 13.128 1.00 93.25 101 HIS A C 1
ATOM 734 O O . HIS A 1 101 ? 5.919 3.545 14.154 1.00 93.25 101 HIS A O 1
ATOM 740 N N . ARG A 1 102 ? 7.020 2.420 12.578 1.00 91.00 102 ARG A N 1
ATOM 741 C CA . ARG A 1 102 ? 6.609 1.084 13.085 1.00 9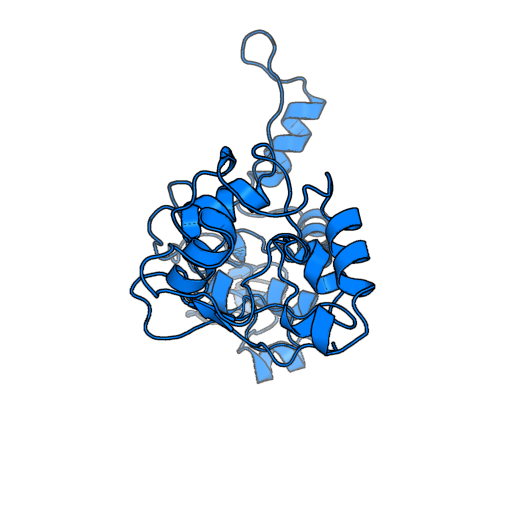1.00 102 ARG A CA 1
ATOM 742 C C . ARG A 1 102 ? 6.940 0.805 14.551 1.00 91.00 102 ARG A C 1
ATOM 744 O O . ARG A 1 102 ? 6.308 -0.045 15.178 1.00 91.00 102 ARG A O 1
ATOM 751 N N . SER A 1 103 ? 7.940 1.484 15.109 1.00 91.19 103 SER A N 1
ATOM 752 C CA . SER A 1 103 ? 8.289 1.354 16.527 1.00 91.19 103 SER A CA 1
ATOM 753 C C . SER A 1 103 ? 7.230 1.975 17.449 1.00 91.19 103 SER A C 1
ATOM 755 O O . SER A 1 103 ? 7.019 1.492 18.568 1.00 91.19 103 SER A O 1
ATOM 757 N N . THR A 1 104 ? 6.521 3.004 16.979 1.00 92.25 104 THR A N 1
ATOM 758 C CA . THR A 1 104 ? 5.574 3.804 17.770 1.00 92.25 104 THR A CA 1
ATOM 759 C C . THR A 1 104 ? 4.122 3.641 17.326 1.00 92.25 104 THR A C 1
ATOM 761 O O . THR A 1 104 ? 3.235 3.674 18.177 1.00 92.25 104 THR A O 1
ATOM 764 N N . ILE A 1 105 ? 3.869 3.364 16.046 1.00 93.69 105 ILE A N 1
ATOM 765 C CA . ILE A 1 105 ? 2.538 3.202 15.448 1.00 93.69 105 ILE A CA 1
ATOM 766 C C . ILE A 1 105 ? 2.363 1.769 14.945 1.00 93.69 105 ILE A C 1
ATOM 768 O O . ILE A 1 105 ? 3.244 1.198 14.304 1.00 93.69 105 ILE A O 1
ATOM 772 N N . ARG A 1 106 ? 1.198 1.181 15.228 1.00 94.50 106 ARG A N 1
ATOM 773 C CA . ARG A 1 106 ? 0.819 -0.148 14.743 1.00 94.50 106 ARG A CA 1
ATOM 774 C C . ARG A 1 106 ? -0.124 -0.026 13.551 1.00 94.50 106 ARG A C 1
ATOM 776 O O . ARG A 1 106 ? -1.196 0.558 13.673 1.00 94.50 106 ARG A O 1
ATOM 783 N N . THR A 1 107 ? 0.243 -0.643 12.435 1.00 95.94 107 THR A N 1
ATOM 784 C CA . THR A 1 107 ? -0.663 -0.842 11.299 1.00 95.94 107 THR A CA 1
ATOM 785 C C . THR A 1 107 ? -1.664 -1.947 11.626 1.00 95.94 107 THR A C 1
ATOM 787 O O . THR A 1 107 ? -1.269 -3.028 12.064 1.00 95.94 107 THR A O 1
ATOM 790 N N . LEU A 1 108 ? -2.954 -1.686 11.413 1.00 97.19 108 LEU A N 1
ATOM 791 C CA . LEU A 1 108 ? -4.013 -2.679 11.586 1.00 97.19 108 LEU A CA 1
ATOM 792 C C . LEU A 1 108 ? -4.173 -3.512 10.312 1.00 97.19 108 LEU A C 1
ATOM 794 O O . LEU A 1 108 ? -4.138 -2.979 9.202 1.00 97.19 108 LEU A O 1
ATOM 798 N N . ALA A 1 109 ? -4.399 -4.814 10.468 1.00 98.31 109 ALA A N 1
ATOM 799 C CA . ALA A 1 109 ? -4.876 -5.643 9.374 1.00 98.31 109 ALA A CA 1
ATOM 800 C C . ALA A 1 109 ? -6.298 -5.209 8.986 1.00 98.31 109 ALA A C 1
ATOM 802 O O . ALA A 1 109 ? -7.165 -5.064 9.846 1.00 98.31 109 ALA A O 1
ATOM 803 N N . PHE A 1 110 ? -6.559 -5.019 7.698 1.00 98.19 110 PHE A N 1
ATOM 804 C CA . PHE A 1 110 ? -7.854 -4.564 7.205 1.00 98.19 110 PHE A CA 1
ATOM 805 C C . PHE A 1 110 ? -8.648 -5.725 6.612 1.00 98.19 110 PHE A C 1
ATOM 807 O O . PHE A 1 110 ? -8.149 -6.437 5.736 1.00 98.19 110 PHE A O 1
ATOM 814 N N . GLN A 1 111 ? -9.888 -5.897 7.064 1.00 98.00 111 GLN A N 1
ATOM 815 C CA . GLN A 1 111 ? -10.874 -6.771 6.429 1.00 98.00 111 GLN A CA 1
ATOM 816 C C . GLN A 1 111 ? -11.813 -5.917 5.582 1.00 98.00 111 GLN A C 1
ATOM 818 O O . GLN A 1 111 ? -12.624 -5.159 6.107 1.00 98.00 111 GLN A O 1
ATOM 823 N N . ALA A 1 112 ? -11.701 -6.037 4.262 1.00 95.88 112 ALA A N 1
ATOM 824 C CA . ALA A 1 112 ? -12.610 -5.359 3.346 1.00 95.88 112 ALA A CA 1
ATOM 825 C C . ALA A 1 112 ? -14.031 -5.940 3.433 1.00 95.88 112 ALA A C 1
ATOM 827 O O . ALA A 1 112 ? -14.200 -7.112 3.775 1.00 95.88 112 ALA A O 1
ATOM 828 N N . SER A 1 113 ? -15.046 -5.155 3.065 1.00 94.12 113 SER A N 1
ATOM 829 C CA . SER A 1 113 ? -16.428 -5.641 3.029 1.00 94.12 113 SER A CA 1
ATOM 830 C C . SER A 1 113 ? -16.560 -6.889 2.154 1.00 94.12 113 SER A C 1
ATOM 832 O O . SER A 1 113 ? -16.077 -6.930 1.021 1.00 94.12 113 SER A O 1
ATOM 834 N N . GLY A 1 114 ? -17.203 -7.919 2.704 1.00 90.94 114 GLY A N 1
ATOM 835 C CA . GLY A 1 114 ? -17.361 -9.226 2.061 1.00 90.94 114 GLY A CA 1
ATOM 836 C C . GLY A 1 114 ? -16.122 -10.133 2.102 1.00 90.94 114 GLY A C 1
ATOM 837 O O . GLY A 1 114 ? -16.213 -11.281 1.674 1.00 90.94 114 GLY A O 1
ATOM 838 N N . ALA A 1 115 ? -14.980 -9.673 2.624 1.00 92.44 115 ALA A N 1
ATOM 839 C CA . ALA A 1 115 ? -13.809 -10.522 2.825 1.00 92.44 115 ALA A CA 1
ATOM 840 C C . ALA A 1 115 ? -13.948 -11.366 4.102 1.00 92.44 115 ALA A C 1
ATOM 842 O O . ALA A 1 115 ? -14.476 -10.915 5.116 1.00 92.44 115 ALA A O 1
ATOM 843 N N . THR A 1 116 ? -13.414 -12.586 4.083 1.00 92.69 116 THR A N 1
ATOM 844 C CA . THR A 1 116 ? -13.436 -13.506 5.235 1.00 92.69 116 THR A CA 1
ATOM 845 C C . THR A 1 116 ? -12.244 -13.338 6.176 1.00 92.69 116 THR A C 1
ATOM 847 O O . THR A 1 116 ? -12.241 -13.904 7.265 1.00 92.69 116 THR A O 1
ATOM 850 N N . CYS A 1 117 ? -11.209 -12.607 5.757 1.00 95.44 117 CYS A N 1
ATOM 851 C CA . CYS A 1 117 ? -9.968 -12.435 6.508 1.00 95.44 117 CYS A CA 1
ATOM 852 C C . CYS A 1 117 ? -9.500 -10.979 6.469 1.00 95.44 117 CYS A C 1
ATOM 854 O O . CYS A 1 117 ? -9.717 -10.273 5.480 1.00 95.44 117 CYS A O 1
ATOM 856 N N . SER A 1 118 ? -8.806 -10.566 7.528 1.00 97.12 118 SER A N 1
ATOM 857 C CA . SER A 1 118 ? -8.061 -9.308 7.576 1.00 97.12 118 SER A CA 1
ATOM 858 C C . SER A 1 118 ? -6.635 -9.528 7.084 1.00 97.12 118 SER A C 1
ATOM 860 O O . SER A 1 118 ? -5.997 -10.511 7.461 1.00 97.12 118 SER A O 1
ATOM 862 N N . TYR A 1 119 ? -6.105 -8.590 6.304 1.00 98.06 119 TYR A N 1
ATOM 863 C CA . TYR A 1 119 ? -4.717 -8.632 5.842 1.00 98.06 119 TYR A CA 1
ATOM 864 C C . TYR A 1 119 ? -3.966 -7.379 6.285 1.00 98.06 119 TYR A C 1
ATOM 866 O O . TYR A 1 119 ? -4.513 -6.281 6.245 1.00 98.06 119 TYR A O 1
ATOM 874 N N . LEU A 1 120 ? -2.706 -7.526 6.694 1.00 97.94 120 LEU A N 1
ATOM 875 C CA . LEU A 1 120 ? -1.762 -6.404 6.716 1.00 97.94 120 LEU A CA 1
ATOM 876 C C . LEU A 1 120 ? -1.384 -6.039 5.272 1.00 97.94 120 LEU A C 1
ATOM 878 O O . LEU A 1 120 ? -1.519 -6.895 4.398 1.00 97.94 120 LEU A O 1
ATOM 882 N N . PRO A 1 121 ? -0.882 -4.824 4.988 1.00 97.25 121 PRO A N 1
ATOM 883 C CA . PRO A 1 121 ? -0.324 -4.513 3.670 1.00 97.25 121 PRO A CA 1
ATOM 884 C C . PRO A 1 121 ? 0.843 -5.443 3.295 1.00 97.25 121 PRO A C 1
ATOM 886 O O . PRO A 1 121 ? 0.941 -5.910 2.159 1.00 97.25 121 PRO A O 1
ATOM 889 N N . ASP A 1 122 ? 1.702 -5.736 4.269 1.00 96.94 122 ASP A N 1
ATOM 890 C CA . ASP A 1 122 ? 2.854 -6.633 4.169 1.00 96.94 122 ASP A CA 1
ATOM 891 C C . ASP A 1 122 ? 2.500 -8.078 4.537 1.00 96.94 122 ASP A C 1
ATOM 893 O O . ASP A 1 122 ? 1.439 -8.342 5.106 1.00 96.94 122 ASP A O 1
ATOM 897 N N . SER A 1 123 ? 3.398 -9.021 4.242 1.00 95.44 123 SER A N 1
ATOM 898 C CA . SER A 1 123 ? 3.239 -10.433 4.630 1.00 95.44 123 SER A CA 1
ATOM 899 C C . SER A 1 123 ? 3.178 -10.652 6.150 1.00 95.44 123 SER A C 1
ATOM 901 O O . SER A 1 123 ? 2.517 -11.581 6.611 1.00 95.44 123 SER A O 1
ATOM 903 N N . THR A 1 124 ? 3.842 -9.800 6.935 1.00 93.81 124 THR A N 1
ATOM 904 C CA . THR A 1 124 ? 3.902 -9.839 8.403 1.00 93.81 124 THR A CA 1
ATOM 905 C C . THR A 1 124 ? 3.972 -8.417 8.964 1.00 93.81 124 THR A C 1
ATOM 907 O O . THR A 1 124 ? 4.218 -7.462 8.234 1.00 93.81 124 THR A O 1
ATOM 910 N N . ALA A 1 125 ? 3.820 -8.247 10.280 1.00 91.94 125 ALA A N 1
ATOM 911 C CA . ALA A 1 125 ? 3.938 -6.926 10.909 1.00 91.94 125 ALA A CA 1
ATOM 912 C C . ALA A 1 125 ? 5.370 -6.347 10.865 1.00 91.94 125 ALA A C 1
ATOM 914 O O . ALA A 1 125 ? 5.564 -5.154 11.102 1.00 91.94 125 ALA A O 1
ATOM 915 N N . GLN A 1 126 ? 6.377 -7.174 10.570 1.00 90.50 126 GLN A N 1
ATOM 916 C CA . GLN A 1 126 ? 7.793 -6.801 10.568 1.00 90.50 126 GLN A CA 1
ATOM 917 C C . GLN A 1 126 ? 8.398 -6.726 9.160 1.00 90.50 126 GLN A C 1
ATOM 919 O O . GLN A 1 126 ? 9.493 -6.192 9.011 1.00 90.50 126 GLN A O 1
ATOM 924 N N . SER A 1 127 ? 7.711 -7.235 8.134 1.00 92.56 127 SER A N 1
ATOM 925 C CA . SER A 1 127 ? 8.178 -7.174 6.746 1.00 92.56 127 SER A CA 1
ATOM 926 C C . SER A 1 127 ? 7.738 -5.886 6.055 1.00 92.56 127 SER A C 1
ATOM 928 O O . SER A 1 127 ? 6.744 -5.277 6.441 1.00 92.56 127 SER A O 1
ATOM 930 N N . PHE A 1 128 ? 8.471 -5.482 5.018 1.00 93.38 128 PHE A N 1
ATOM 931 C CA . PHE A 1 128 ? 8.193 -4.277 4.222 1.00 93.38 128 PHE A CA 1
ATOM 932 C C . PHE A 1 128 ? 7.783 -4.604 2.773 1.00 93.38 128 PHE A C 1
ATOM 934 O O . PHE A 1 128 ? 7.667 -3.707 1.940 1.00 93.38 128 PHE A O 1
ATOM 941 N N . ASP A 1 129 ? 7.555 -5.887 2.482 1.00 93.75 129 ASP A N 1
ATOM 942 C CA . ASP A 1 129 ? 7.382 -6.465 1.145 1.00 93.75 129 ASP A CA 1
ATOM 943 C C . ASP A 1 129 ? 6.045 -6.161 0.453 1.00 93.75 129 ASP A C 1
ATOM 945 O O . ASP A 1 129 ? 5.847 -6.544 -0.706 1.00 93.75 129 ASP A O 1
ATOM 949 N N . LYS A 1 130 ? 5.096 -5.538 1.158 1.00 96.75 130 LYS A N 1
ATOM 950 C CA . LYS A 1 130 ? 3.748 -5.227 0.670 1.00 96.75 130 LYS A CA 1
ATOM 951 C C . LYS A 1 130 ? 3.071 -6.400 -0.055 1.00 96.75 130 LYS A C 1
ATOM 953 O O . LYS A 1 130 ? 2.314 -6.193 -1.008 1.00 96.75 130 LYS A O 1
ATOM 958 N N . ALA A 1 131 ? 3.359 -7.640 0.351 1.00 96.00 131 ALA A N 1
ATOM 959 C CA . ALA A 1 131 ? 2.968 -8.835 -0.396 1.00 96.00 131 ALA A CA 1
ATOM 960 C C . ALA A 1 131 ? 1.447 -8.931 -0.581 1.00 96.00 131 ALA A C 1
ATOM 962 O O . ALA A 1 131 ? 0.967 -9.258 -1.665 1.00 96.00 131 ALA A O 1
ATOM 963 N N . ASN A 1 132 ? 0.671 -8.571 0.443 1.00 97.38 132 ASN A N 1
ATOM 964 C CA . ASN A 1 132 ? -0.786 -8.616 0.371 1.00 97.38 132 ASN A CA 1
ATOM 965 C C . ASN A 1 132 ? -1.363 -7.512 -0.520 1.00 97.38 132 ASN A C 1
ATOM 967 O O . ASN A 1 132 ? -2.418 -7.720 -1.115 1.00 97.38 132 ASN A O 1
ATOM 971 N N . VAL A 1 133 ? -0.689 -6.368 -0.665 1.00 96.75 133 VAL A N 1
ATOM 972 C CA . VAL A 1 133 ? -1.072 -5.348 -1.656 1.00 96.75 133 VAL A CA 1
ATOM 973 C C . VAL A 1 133 ? -0.769 -5.846 -3.069 1.00 96.75 133 VAL A C 1
ATOM 975 O O . VAL A 1 133 ? -1.653 -5.832 -3.926 1.00 96.75 133 VAL A O 1
ATOM 978 N N . ARG A 1 134 ? 0.457 -6.340 -3.299 1.00 96.31 134 ARG A N 1
ATOM 979 C CA . ARG A 1 134 ? 0.925 -6.812 -4.615 1.00 96.31 134 ARG A CA 1
ATOM 980 C C . ARG A 1 134 ? 0.101 -7.975 -5.154 1.00 96.31 134 ARG A C 1
ATOM 982 O O . ARG A 1 134 ? -0.182 -7.998 -6.350 1.00 96.31 134 ARG A O 1
ATOM 989 N N . ASP A 1 135 ? -0.301 -8.894 -4.279 1.00 94.88 135 ASP A N 1
ATOM 990 C CA . ASP A 1 135 ? -1.108 -10.072 -4.613 1.00 94.88 135 ASP A CA 1
ATOM 991 C C . ASP A 1 135 ? -2.625 -9.794 -4.606 1.00 94.88 135 ASP A C 1
ATOM 993 O O . ASP A 1 135 ? -3.408 -10.665 -4.982 1.00 94.88 135 ASP A O 1
ATOM 997 N N . GLY A 1 136 ? -3.067 -8.609 -4.168 1.00 94.44 136 GLY A N 1
ATOM 998 C CA . GLY A 1 136 ? -4.482 -8.225 -4.176 1.00 94.44 136 GLY A CA 1
ATOM 999 C C . GLY A 1 136 ? -5.328 -8.709 -2.994 1.00 94.44 136 GLY A C 1
ATOM 1000 O O . GLY A 1 136 ? -6.552 -8.708 -3.087 1.00 94.44 136 GLY A O 1
ATOM 1001 N N . ARG A 1 137 ? -4.710 -9.101 -1.875 1.00 95.38 137 ARG A N 1
ATOM 1002 C CA . ARG A 1 137 ? -5.407 -9.472 -0.627 1.00 95.38 137 ARG A CA 1
ATOM 1003 C C . ARG A 1 137 ? -5.770 -8.255 0.230 1.00 95.38 137 ARG A C 1
ATOM 1005 O O . ARG A 1 137 ? -6.831 -8.221 0.843 1.00 95.38 137 ARG A O 1
ATOM 1012 N N . TYR A 1 138 ? -4.909 -7.238 0.244 1.00 95.81 138 TYR A N 1
ATOM 1013 C CA . TYR A 1 138 ? -5.169 -5.953 0.890 1.00 95.81 138 TYR A CA 1
ATOM 1014 C C . TYR A 1 138 ? -5.831 -5.010 -0.117 1.00 95.81 138 TYR A C 1
ATOM 1016 O O . TYR A 1 138 ? -5.226 -4.685 -1.136 1.00 95.81 138 TYR A O 1
ATOM 1024 N N . LEU A 1 139 ? -7.071 -4.573 0.132 1.00 93.06 139 LEU A N 1
ATOM 1025 C CA . LEU A 1 139 ? -7.859 -3.817 -0.858 1.00 93.06 139 LEU A CA 1
ATOM 1026 C C . LEU A 1 139 ? -7.820 -2.290 -0.692 1.00 93.06 139 LEU A C 1
ATOM 1028 O O . LEU A 1 139 ? -8.347 -1.584 -1.552 1.00 93.06 139 LEU A O 1
ATOM 1032 N N . MET A 1 140 ? -7.205 -1.765 0.369 1.00 93.00 140 MET A N 1
ATOM 1033 C CA . MET A 1 140 ? -7.148 -0.323 0.644 1.00 93.00 140 MET A CA 1
ATOM 1034 C C . MET A 1 140 ? -5.871 0.305 0.061 1.00 93.00 140 MET A C 1
ATOM 1036 O O . MET A 1 140 ? -4.954 0.667 0.790 1.00 93.00 140 MET A O 1
ATOM 1040 N N . TRP A 1 141 ? -5.788 0.402 -1.267 1.00 93.31 141 TRP A N 1
ATOM 1041 C CA . TRP A 1 141 ? -4.664 1.034 -1.968 1.00 93.31 141 TRP A CA 1
ATOM 1042 C C . TRP A 1 141 ? -5.107 1.676 -3.283 1.00 93.31 141 TRP A C 1
ATOM 1044 O O . TRP A 1 141 ? -6.048 1.204 -3.927 1.00 93.31 141 TRP A O 1
ATOM 1054 N N . SER A 1 142 ? -4.370 2.698 -3.712 1.00 90.94 142 SER A N 1
ATOM 1055 C CA . SER A 1 142 ? -4.524 3.346 -5.014 1.00 90.94 142 SER A CA 1
ATOM 1056 C C . SER A 1 142 ? -3.169 3.616 -5.672 1.00 90.94 142 SER A C 1
ATOM 1058 O O . SER A 1 142 ? -2.154 3.708 -4.977 1.00 90.94 142 SER A O 1
ATOM 1060 N N . PRO A 1 143 ? -3.129 3.790 -7.003 1.00 89.94 143 PRO A N 1
ATOM 1061 C CA . PRO A 1 143 ? -1.997 4.418 -7.669 1.00 89.94 143 PRO A CA 1
ATOM 1062 C C . PRO A 1 143 ? -1.739 5.833 -7.134 1.00 89.94 143 PRO A C 1
ATOM 1064 O O . PRO A 1 143 ? -2.670 6.580 -6.822 1.00 89.94 143 PRO A O 1
ATOM 1067 N N . LEU A 1 144 ? -0.464 6.218 -7.076 1.00 88.75 144 LEU A N 1
ATOM 1068 C CA . LEU A 1 144 ? -0.079 7.619 -6.963 1.00 88.75 144 LEU A CA 1
ATOM 1069 C C . LEU A 1 144 ? -0.112 8.244 -8.358 1.00 88.75 144 LEU A C 1
ATOM 1071 O O . LEU A 1 144 ? 0.481 7.710 -9.296 1.00 88.75 144 LEU A O 1
ATOM 1075 N N . HIS A 1 145 ? -0.777 9.387 -8.486 1.00 89.56 145 HIS A N 1
ATOM 1076 C CA . HIS A 1 145 ? -0.899 10.092 -9.757 1.00 89.56 145 HIS A CA 1
ATOM 1077 C C . HIS A 1 145 ? 0.011 11.310 -9.800 1.00 89.56 145 HIS A C 1
ATOM 1079 O O . HIS A 1 145 ? 0.037 12.103 -8.859 1.00 89.56 145 HIS A O 1
ATOM 1085 N N . VAL A 1 146 ? 0.714 11.487 -10.917 1.00 90.69 146 VAL A N 1
ATOM 1086 C CA . VAL A 1 146 ? 1.575 12.646 -11.164 1.00 90.69 146 VAL A CA 1
ATOM 1087 C C . VAL A 1 146 ? 0.998 13.430 -12.336 1.00 90.69 146 VAL A C 1
ATOM 1089 O O . VAL A 1 146 ? 0.830 12.892 -13.428 1.00 90.69 146 VAL A O 1
ATOM 1092 N N . TYR A 1 147 ? 0.702 14.708 -12.107 1.00 91.25 147 TYR A N 1
ATOM 1093 C CA . TYR A 1 147 ? 0.111 15.600 -13.100 1.00 91.25 147 TYR A CA 1
ATOM 1094 C C . TYR A 1 147 ? 1.003 16.816 -13.332 1.00 91.25 147 TYR A C 1
ATOM 1096 O O . TYR A 1 147 ? 1.752 17.239 -12.452 1.00 91.25 147 TYR A O 1
ATOM 1104 N N . THR A 1 148 ? 0.882 17.412 -14.512 1.00 94.38 148 THR A N 1
ATOM 1105 C CA . THR A 1 148 ? 1.475 18.712 -14.821 1.00 94.38 148 THR A CA 1
ATOM 1106 C C . THR A 1 148 ? 0.472 19.579 -15.569 1.00 94.38 148 THR A C 1
ATOM 1108 O O . THR A 1 148 ? -0.420 19.067 -16.246 1.00 94.38 148 THR A O 1
ATOM 1111 N N . THR A 1 149 ? 0.594 20.895 -15.419 1.00 95.31 149 THR A N 1
ATOM 1112 C CA . THR A 1 149 ? -0.217 21.853 -16.162 1.00 95.31 149 THR A CA 1
ATOM 1113 C C . THR A 1 149 ? 0.225 21.917 -17.619 1.00 95.31 149 THR A C 1
ATOM 1115 O O . THR A 1 149 ? 1.383 21.678 -17.966 1.00 95.31 149 THR A O 1
ATOM 1118 N N . THR A 1 150 ? -0.718 22.270 -18.487 1.00 95.31 150 THR A N 1
ATOM 1119 C CA . THR A 1 150 ? -0.472 22.440 -19.917 1.00 95.31 150 THR A CA 1
ATOM 1120 C C . THR A 1 150 ? -0.910 23.824 -20.363 1.00 95.31 150 THR A C 1
ATOM 1122 O O . THR A 1 150 ? -1.987 24.275 -19.974 1.00 95.31 150 THR A O 1
ATOM 1125 N N . THR A 1 151 ? -0.140 24.446 -21.249 1.00 95.00 151 THR A N 1
ATOM 1126 C CA . THR A 1 151 ? -0.561 25.636 -21.995 1.00 95.00 151 THR A CA 1
ATOM 1127 C C . THR A 1 151 ? -0.845 25.196 -23.424 1.00 95.00 151 THR A C 1
ATOM 1129 O O . THR A 1 151 ? 0.005 24.566 -24.048 1.00 95.00 151 THR A O 1
ATOM 1132 N N . SER A 1 152 ? -2.054 25.459 -23.930 1.00 93.12 152 SER A N 1
ATOM 1133 C CA . SER A 1 152 ? -2.498 24.963 -25.247 1.00 93.12 152 SER A CA 1
ATOM 1134 C C . SER A 1 152 ? -2.283 23.447 -25.411 1.00 93.12 152 SER A C 1
ATOM 1136 O O . SER A 1 152 ? -1.700 22.986 -26.390 1.00 93.12 152 SER A O 1
ATOM 1138 N N . SER A 1 153 ? -2.695 22.671 -24.399 1.00 91.75 153 SER A N 1
ATOM 1139 C CA . SER A 1 153 ? -2.559 21.203 -24.330 1.00 91.75 153 SER A CA 1
ATOM 1140 C C . SER A 1 153 ? -1.126 20.653 -24.364 1.00 91.75 153 SER A C 1
ATOM 1142 O O . SER A 1 153 ? -0.940 19.447 -24.505 1.00 91.75 153 SER A O 1
ATOM 1144 N N . THR A 1 154 ? -0.110 21.502 -24.186 1.00 93.50 154 THR A N 1
ATOM 1145 C CA . THR A 1 154 ? 1.299 21.090 -24.145 1.00 93.50 154 THR A CA 1
ATOM 1146 C C . THR A 1 154 ? 1.920 21.449 -22.789 1.00 93.50 154 THR A C 1
ATOM 1148 O O . THR A 1 154 ? 1.810 22.602 -22.362 1.00 93.50 154 THR A O 1
ATOM 1151 N N . PRO A 1 155 ? 2.549 20.504 -22.065 1.00 95.69 155 PRO A N 1
ATOM 1152 C CA . PRO A 1 155 ? 3.310 20.835 -20.861 1.00 95.69 155 PRO A CA 1
ATOM 1153 C C . PRO A 1 155 ? 4.618 21.549 -21.223 1.00 95.69 155 PRO A C 1
ATOM 1155 O O . PRO A 1 155 ? 5.104 21.446 -22.350 1.00 95.69 155 PRO A O 1
ATOM 1158 N N . SER A 1 156 ? 5.246 22.233 -20.262 1.00 95.94 156 SER A N 1
ATOM 1159 C CA . SER A 1 156 ? 6.630 22.681 -20.468 1.00 95.94 156 SER A CA 1
ATOM 1160 C C . SER A 1 156 ? 7.547 21.474 -20.692 1.00 95.94 156 SER A C 1
ATOM 1162 O O . SER A 1 156 ? 7.279 20.382 -20.185 1.00 95.94 156 SER A O 1
ATOM 1164 N N . ALA A 1 157 ? 8.651 21.658 -21.422 1.00 95.19 157 ALA A N 1
ATOM 1165 C CA . ALA A 1 157 ? 9.577 20.566 -21.726 1.00 95.19 157 ALA A CA 1
ATOM 1166 C C . ALA A 1 157 ? 10.067 19.851 -20.452 1.00 95.19 157 ALA A C 1
ATOM 1168 O O . ALA A 1 157 ? 10.085 18.624 -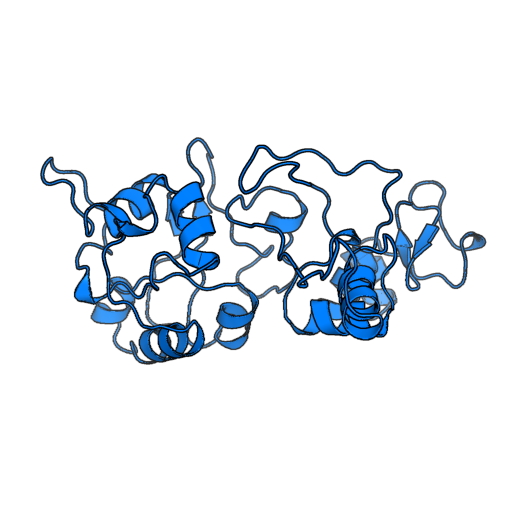20.388 1.00 95.19 157 ALA A O 1
ATOM 1169 N N . GLN A 1 158 ? 10.398 20.613 -19.408 1.00 94.69 158 GLN A N 1
ATOM 1170 C CA . GLN A 1 158 ? 10.881 20.087 -18.133 1.00 94.69 158 GLN A CA 1
ATOM 1171 C C . GLN A 1 158 ? 9.789 19.322 -17.383 1.00 94.69 158 GLN A C 1
ATOM 1173 O O . GLN A 1 158 ? 10.045 18.242 -16.853 1.00 94.69 158 GLN A O 1
ATOM 1178 N N . ALA A 1 159 ? 8.566 19.854 -17.346 1.00 94.06 159 ALA A N 1
ATOM 1179 C CA . ALA A 1 159 ? 7.485 19.204 -16.622 1.00 94.06 159 ALA A CA 1
ATOM 1180 C C . ALA A 1 159 ? 6.982 17.952 -17.356 1.00 94.06 159 ALA A C 1
ATOM 1182 O O . ALA A 1 159 ? 6.770 16.916 -16.727 1.00 94.06 159 ALA A O 1
ATOM 1183 N N . GLY A 1 160 ? 6.894 18.001 -18.688 1.00 93.38 160 GLY A N 1
ATOM 1184 C CA . GLY A 1 160 ? 6.616 16.831 -19.520 1.00 93.38 160 GLY A CA 1
ATOM 1185 C C . GLY A 1 160 ? 7.671 15.737 -19.337 1.00 93.38 160 GLY A C 1
ATOM 1186 O O . GLY A 1 160 ? 7.321 14.578 -19.108 1.00 93.38 160 GLY A O 1
ATOM 1187 N N . ALA A 1 161 ? 8.957 16.102 -19.341 1.00 91.44 161 ALA A N 1
ATOM 1188 C CA . ALA A 1 161 ? 10.049 15.168 -19.069 1.00 91.44 161 ALA A CA 1
ATOM 1189 C C . ALA A 1 161 ? 9.960 14.550 -17.663 1.00 91.44 161 ALA A C 1
ATOM 1191 O O . ALA A 1 161 ? 10.232 13.366 -17.501 1.00 91.44 161 ALA A O 1
ATOM 1192 N N . MET A 1 162 ? 9.557 15.317 -16.647 1.00 91.31 162 MET A N 1
ATOM 1193 C CA . MET A 1 162 ? 9.392 14.799 -15.287 1.00 91.31 162 MET A CA 1
ATOM 1194 C C . MET A 1 162 ? 8.236 13.798 -15.185 1.00 91.31 162 MET A C 1
ATOM 1196 O O . MET A 1 162 ? 8.429 12.696 -14.680 1.00 91.31 162 MET A O 1
ATOM 1200 N N . VAL A 1 163 ? 7.042 14.143 -15.676 1.00 92.12 163 VAL A N 1
ATOM 1201 C CA . VAL A 1 163 ? 5.862 13.266 -15.550 1.00 92.12 163 VAL A CA 1
ATOM 1202 C C . VAL A 1 163 ? 6.038 11.977 -16.357 1.00 92.12 163 VAL A C 1
ATOM 1204 O O . VAL A 1 163 ? 5.717 10.892 -15.875 1.00 92.12 163 VAL A O 1
ATOM 1207 N N . THR A 1 164 ? 6.609 12.064 -17.560 1.00 90.44 164 THR A N 1
ATOM 1208 C CA . THR A 1 164 ? 6.797 10.891 -18.434 1.00 90.44 164 THR A CA 1
ATOM 1209 C C . THR A 1 164 ? 7.792 9.869 -17.881 1.00 90.44 164 THR A C 1
ATOM 1211 O O . THR A 1 164 ? 7.662 8.687 -18.199 1.00 90.44 164 THR A O 1
ATOM 1214 N N . ARG A 1 165 ? 8.706 10.260 -16.976 1.00 90.62 165 ARG A N 1
ATOM 1215 C CA . ARG A 1 165 ? 9.594 9.313 -16.271 1.00 90.62 165 ARG A CA 1
ATOM 1216 C C . ARG A 1 165 ? 8.833 8.244 -15.492 1.00 90.62 165 ARG A C 1
ATOM 1218 O O . ARG A 1 165 ? 9.328 7.130 -15.388 1.00 90.62 165 ARG A O 1
ATOM 1225 N N . PHE A 1 166 ? 7.641 8.558 -14.986 1.00 89.88 166 PHE A N 1
ATOM 1226 C CA . PHE A 1 166 ? 6.804 7.621 -14.229 1.00 89.88 166 PHE A CA 1
ATOM 1227 C C . PHE A 1 166 ? 5.874 6.781 -15.115 1.00 89.88 166 PHE A C 1
ATOM 1229 O O . PHE A 1 166 ? 5.263 5.830 -14.633 1.00 89.88 166 PHE A O 1
ATOM 1236 N N . ALA A 1 167 ? 5.754 7.120 -16.402 1.00 86.25 167 ALA A N 1
ATOM 1237 C CA . ALA A 1 167 ? 4.877 6.427 -17.345 1.00 86.25 167 ALA A CA 1
ATOM 1238 C C . ALA A 1 167 ? 5.573 5.269 -18.083 1.00 86.25 167 ALA A C 1
ATOM 1240 O O . ALA A 1 167 ? 4.898 4.453 -18.713 1.00 86.25 167 ALA A O 1
ATOM 1241 N N . ALA A 1 168 ? 6.906 5.193 -18.026 1.00 86.50 168 ALA A N 1
ATOM 1242 C CA . ALA A 1 168 ? 7.667 4.149 -18.698 1.00 86.50 168 ALA A CA 1
ATOM 1243 C C . ALA A 1 168 ? 7.358 2.759 -18.097 1.00 86.50 168 ALA A C 1
ATOM 1245 O O . ALA A 1 168 ? 7.366 2.619 -16.873 1.00 86.50 168 ALA A O 1
ATOM 1246 N N . PRO A 1 169 ? 7.136 1.712 -18.921 1.00 82.69 169 PRO A N 1
ATOM 1247 C CA . PRO A 1 1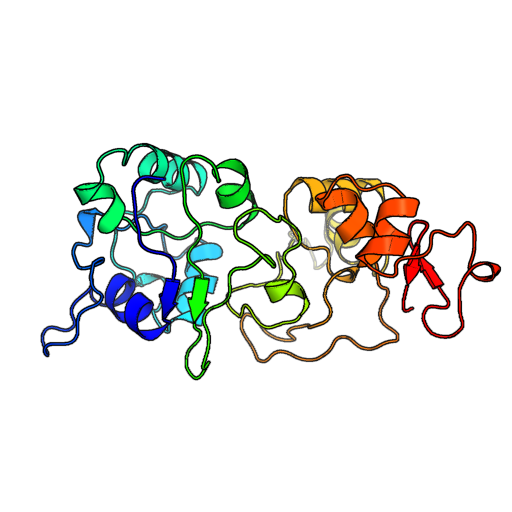69 ? 6.950 0.347 -18.420 1.00 82.69 169 PRO A CA 1
ATOM 1248 C C . PRO A 1 169 ? 8.146 -0.146 -17.596 1.00 82.69 169 PRO A C 1
ATOM 1250 O O . PRO A 1 169 ? 7.965 -0.741 -16.537 1.00 82.69 169 PRO A O 1
ATOM 1253 N N . LYS A 1 170 ? 9.360 0.168 -18.064 1.00 91.75 170 LYS A N 1
ATOM 1254 C CA . LYS A 1 170 ? 10.625 -0.047 -17.362 1.00 91.75 170 LYS A CA 1
ATOM 1255 C C . LYS A 1 170 ? 11.160 1.300 -16.888 1.00 91.75 170 LYS A C 1
ATOM 1257 O O . LYS A 1 170 ? 11.553 2.131 -17.706 1.00 91.75 170 LYS A O 1
ATOM 1262 N N . LEU A 1 171 ? 11.166 1.510 -15.577 1.00 94.00 171 LEU A N 1
ATOM 1263 C CA . LEU A 1 171 ? 11.691 2.730 -14.971 1.00 94.00 171 LEU A CA 1
ATOM 1264 C C . LEU A 1 171 ? 13.224 2.739 -14.996 1.00 94.00 171 LEU A C 1
ATOM 1266 O O . LEU A 1 171 ? 13.867 1.684 -14.979 1.00 94.00 171 LEU A O 1
ATOM 1270 N N . ASP A 1 172 ? 13.807 3.938 -14.985 1.00 94.88 172 ASP A N 1
ATOM 1271 C CA . ASP A 1 172 ? 15.216 4.099 -14.629 1.00 94.88 172 ASP A CA 1
ATOM 1272 C C . ASP A 1 172 ? 15.482 3.467 -13.253 1.00 94.88 172 ASP A C 1
ATOM 1274 O O . ASP A 1 172 ? 14.658 3.576 -12.340 1.00 94.88 172 ASP A O 1
ATOM 1278 N N . GLN A 1 173 ? 16.624 2.796 -13.104 1.00 95.69 173 GLN A N 1
ATOM 1279 C CA . GLN A 1 173 ? 16.912 2.035 -11.892 1.00 95.69 173 GLN A CA 1
ATOM 1280 C C . GLN A 1 173 ? 17.055 2.941 -10.660 1.00 95.69 173 GLN A C 1
ATOM 1282 O O . GLN A 1 173 ? 16.593 2.565 -9.588 1.00 95.69 173 GLN A O 1
ATOM 1287 N N . GLY A 1 174 ? 17.623 4.144 -10.797 1.00 96.44 174 GLY A N 1
ATOM 1288 C CA . GLY A 1 174 ? 17.736 5.089 -9.682 1.00 96.44 174 GLY A CA 1
ATOM 1289 C C . GLY A 1 174 ? 16.375 5.624 -9.232 1.00 96.44 174 GLY A C 1
ATOM 1290 O O . GLY A 1 174 ? 16.124 5.784 -8.034 1.00 96.44 174 GLY A O 1
ATOM 1291 N N . LEU A 1 175 ? 15.458 5.845 -10.181 1.00 95.19 175 LEU A N 1
ATOM 1292 C CA . LEU A 1 175 ? 14.070 6.187 -9.864 1.00 95.19 175 LEU A CA 1
ATOM 1293 C C . LEU A 1 175 ? 13.348 5.026 -9.165 1.00 95.19 175 LEU A C 1
ATOM 1295 O O . LEU A 1 175 ? 12.671 5.247 -8.163 1.00 95.19 175 LEU A O 1
ATOM 1299 N N . LEU A 1 176 ? 13.510 3.800 -9.668 1.00 96.56 176 LEU A N 1
ATOM 1300 C CA . LEU A 1 176 ? 12.948 2.595 -9.057 1.00 96.56 176 LEU A CA 1
ATOM 1301 C C . LEU A 1 176 ? 13.453 2.409 -7.619 1.00 96.56 176 LEU A C 1
ATOM 1303 O O . LEU A 1 176 ? 12.645 2.228 -6.711 1.00 96.56 176 LEU A O 1
ATOM 1307 N N . ASP A 1 177 ? 14.762 2.535 -7.406 1.00 97.38 177 ASP A N 1
ATOM 1308 C CA . ASP A 1 177 ? 15.388 2.475 -6.083 1.00 97.38 177 ASP A CA 1
ATOM 1309 C C . ASP A 1 177 ? 14.806 3.530 -5.132 1.00 97.38 177 ASP A C 1
ATOM 1311 O O . ASP A 1 177 ? 14.498 3.222 -3.982 1.00 97.38 177 ASP A O 1
ATOM 1315 N N . SER A 1 178 ? 14.577 4.754 -5.618 1.00 95.56 178 SER A N 1
ATOM 1316 C CA . SER A 1 178 ? 13.978 5.833 -4.819 1.00 95.56 178 SER A CA 1
ATOM 1317 C C . SER A 1 178 ? 12.527 5.535 -4.421 1.00 95.56 178 SER A C 1
ATOM 1319 O O . SER A 1 178 ? 12.128 5.812 -3.292 1.00 95.56 178 SER A O 1
ATOM 1321 N N . ILE A 1 179 ? 11.735 4.945 -5.325 1.00 95.06 179 ILE A N 1
ATOM 1322 C CA . ILE A 1 179 ? 10.351 4.524 -5.044 1.00 95.06 179 ILE A CA 1
ATOM 1323 C C . ILE A 1 179 ? 10.338 3.440 -3.956 1.00 95.06 179 ILE A C 1
ATOM 1325 O O . ILE A 1 179 ? 9.565 3.538 -3.003 1.00 95.06 179 ILE A O 1
ATOM 1329 N N . ILE A 1 180 ? 11.215 2.438 -4.073 1.00 96.25 180 ILE A N 1
ATOM 1330 C CA . ILE A 1 180 ? 11.313 1.327 -3.116 1.00 96.25 180 ILE A CA 1
ATOM 1331 C C . ILE A 1 180 ? 11.777 1.833 -1.746 1.00 96.25 180 ILE A C 1
ATOM 1333 O O . ILE A 1 180 ? 11.178 1.487 -0.730 1.00 96.25 180 ILE A O 1
ATOM 1337 N N . ALA A 1 181 ? 12.797 2.695 -1.711 1.00 94.44 181 ALA A N 1
ATOM 1338 C CA . ALA A 1 181 ? 13.290 3.307 -0.478 1.00 94.44 181 ALA A CA 1
ATOM 1339 C C . ALA A 1 181 ? 12.227 4.174 0.221 1.00 94.44 181 ALA A C 1
ATOM 1341 O O . ALA A 1 181 ? 12.244 4.301 1.441 1.00 94.44 181 ALA A O 1
ATOM 1342 N N . GLY A 1 182 ? 11.275 4.730 -0.535 1.00 93.06 182 GLY A N 1
ATOM 1343 C CA . GLY A 1 182 ? 10.098 5.420 -0.006 1.00 93.06 182 GLY A CA 1
ATOM 1344 C C . GLY A 1 182 ? 8.979 4.496 0.492 1.00 93.06 182 GLY A C 1
ATOM 1345 O O . GLY A 1 182 ? 7.887 4.982 0.763 1.00 93.06 182 GLY A O 1
ATOM 1346 N N . HIS A 1 183 ? 9.204 3.180 0.578 1.00 92.44 183 HIS A N 1
ATOM 1347 C CA . HIS A 1 183 ? 8.204 2.164 0.941 1.00 92.44 183 HIS A CA 1
ATOM 1348 C C . HIS A 1 183 ? 6.954 2.156 0.039 1.00 92.44 183 HIS A C 1
ATOM 1350 O O . HIS A 1 183 ? 5.849 1.797 0.469 1.00 92.44 183 HIS A O 1
ATOM 1356 N N . LEU A 1 184 ? 7.130 2.543 -1.228 1.00 94.12 184 LEU A N 1
ATOM 1357 C CA . LEU A 1 184 ? 6.103 2.491 -2.262 1.00 94.12 184 LEU A CA 1
ATOM 1358 C C . LEU A 1 184 ? 6.321 1.286 -3.178 1.00 94.12 184 LEU A C 1
ATOM 1360 O O . LEU A 1 184 ? 7.426 0.764 -3.317 1.00 94.12 184 LEU A O 1
ATOM 1364 N N . ILE A 1 185 ? 5.246 0.859 -3.838 1.00 95.12 185 ILE A N 1
ATOM 1365 C CA . ILE A 1 185 ? 5.274 -0.297 -4.729 1.00 95.12 185 ILE A CA 1
ATOM 1366 C C . ILE A 1 185 ? 5.370 0.195 -6.177 1.00 95.12 185 ILE A C 1
ATOM 1368 O O . ILE A 1 185 ? 4.447 0.862 -6.655 1.00 95.12 185 ILE A O 1
ATOM 1372 N N . PRO A 1 186 ? 6.446 -0.128 -6.911 1.00 94.56 186 PRO A N 1
ATOM 1373 C CA . PRO A 1 186 ? 6.512 0.153 -8.336 1.00 94.56 186 PRO A CA 1
ATOM 1374 C C . PRO A 1 186 ? 5.514 -0.732 -9.090 1.00 94.56 186 PRO A C 1
ATOM 1376 O O . PRO A 1 186 ? 5.293 -1.891 -8.735 1.00 94.56 186 PRO A O 1
ATOM 1379 N N . LYS A 1 187 ? 4.938 -0.214 -10.181 1.00 92.00 187 LYS A N 1
ATOM 1380 C CA . LYS A 1 187 ? 3.922 -0.938 -10.967 1.00 92.00 187 LYS A CA 1
ATOM 1381 C C . LYS A 1 187 ? 4.397 -2.325 -11.419 1.00 92.00 187 LYS A C 1
ATOM 1383 O O . LYS A 1 187 ? 3.610 -3.261 -11.374 1.00 92.00 187 LYS A O 1
ATOM 1388 N N . CYS A 1 188 ? 5.670 -2.463 -11.791 1.00 94.06 188 CYS A N 1
ATOM 1389 C CA . CYS A 1 188 ? 6.257 -3.734 -12.226 1.00 94.06 188 CYS A CA 1
ATOM 1390 C C . CYS A 1 188 ? 6.365 -4.795 -11.113 1.00 94.06 188 CYS A C 1
ATOM 1392 O O . CYS A 1 188 ? 6.551 -5.969 -11.409 1.00 94.06 188 CYS A O 1
ATOM 1394 N N . ALA A 1 189 ? 6.248 -4.424 -9.833 1.00 95.25 189 ALA A N 1
ATOM 1395 C CA . ALA A 1 189 ? 6.243 -5.388 -8.731 1.00 95.25 189 ALA A CA 1
ATOM 1396 C C . ALA A 1 189 ? 4.826 -5.876 -8.381 1.00 95.25 189 ALA A C 1
ATOM 1398 O O . ALA A 1 189 ? 4.674 -6.848 -7.640 1.00 95.25 189 ALA A O 1
ATOM 1399 N N . MET A 1 190 ? 3.781 -5.213 -8.885 1.00 95.06 190 MET A N 1
ATOM 1400 C CA . MET A 1 190 ? 2.395 -5.621 -8.659 1.00 95.06 190 MET A CA 1
ATOM 1401 C C . MET A 1 190 ? 2.063 -6.894 -9.448 1.00 95.06 190 MET A C 1
ATOM 1403 O O . MET A 1 190 ? 2.508 -7.061 -10.577 1.00 95.06 190 MET A O 1
ATOM 1407 N N . LYS A 1 191 ? 1.207 -7.760 -8.896 1.00 94.12 191 LYS A N 1
ATOM 1408 C CA . LYS A 1 191 ? 0.600 -8.895 -9.626 1.00 94.12 191 LYS A CA 1
ATOM 1409 C C . LYS A 1 191 ? -0.870 -8.655 -9.961 1.00 94.12 191 LYS A C 1
ATOM 1411 O O . LYS A 1 191 ? -1.471 -9.412 -10.721 1.00 94.12 191 LYS A O 1
ATOM 1416 N N . VAL A 1 192 ? -1.448 -7.589 -9.412 1.00 94.31 192 VAL A N 1
ATOM 1417 C CA . VAL A 1 192 ? -2.800 -7.117 -9.708 1.00 94.31 192 VAL A CA 1
ATOM 1418 C C . VAL A 1 192 ? -2.780 -5.651 -10.129 1.00 94.31 192 VAL A C 1
ATOM 1420 O O . VAL A 1 192 ? -1.890 -4.887 -9.765 1.00 94.31 192 VAL A O 1
ATOM 1423 N N . LYS A 1 193 ? -3.797 -5.231 -10.874 1.00 91.94 193 LYS A N 1
ATOM 1424 C CA . LYS A 1 193 ? -4.014 -3.847 -11.297 1.00 91.94 193 LYS A CA 1
ATOM 1425 C C . LYS A 1 193 ? -5.453 -3.413 -11.048 1.00 91.94 193 LYS A C 1
ATOM 1427 O O . LYS A 1 193 ? -6.346 -4.240 -10.873 1.00 91.94 193 LYS A O 1
ATOM 1432 N N . ARG A 1 194 ? -5.667 -2.098 -11.092 1.00 89.25 194 ARG A N 1
ATOM 1433 C CA . ARG A 1 194 ? -6.987 -1.464 -11.176 1.00 89.25 194 ARG A CA 1
ATOM 1434 C C . ARG A 1 194 ? -7.050 -0.606 -12.430 1.00 89.25 194 ARG A C 1
ATOM 1436 O O . ARG A 1 194 ? -6.070 0.042 -12.784 1.00 89.25 194 ARG A O 1
ATOM 1443 N N . THR A 1 195 ? -8.204 -0.601 -13.086 1.00 85.94 195 THR A N 1
ATOM 1444 C CA . THR A 1 195 ? -8.496 0.297 -14.218 1.00 85.94 195 THR A CA 1
ATOM 1445 C C . THR A 1 195 ? -9.235 1.561 -13.782 1.00 85.94 195 THR A C 1
ATOM 1447 O O . THR A 1 195 ? -9.352 2.501 -14.560 1.00 85.94 195 THR A O 1
ATOM 1450 N N . GLN A 1 196 ? -9.729 1.585 -12.543 1.00 86.81 196 GLN A N 1
ATOM 1451 C CA . GLN A 1 196 ? -10.416 2.712 -11.924 1.00 86.81 196 GLN A CA 1
ATOM 1452 C C . GLN A 1 196 ? -9.975 2.836 -10.465 1.00 86.81 196 GLN A C 1
ATOM 1454 O O . GLN A 1 196 ? -9.708 1.824 -9.810 1.00 86.81 196 GLN A O 1
ATOM 1459 N N . GLU A 1 197 ? -9.941 4.064 -9.949 1.00 85.69 197 GLU A N 1
ATOM 1460 C CA . GLU A 1 197 ? -9.633 4.336 -8.545 1.00 85.69 197 GLU A CA 1
ATOM 1461 C C . GLU A 1 197 ? -10.532 3.532 -7.614 1.00 85.69 197 GLU A C 1
ATOM 1463 O O . GLU A 1 197 ? -11.759 3.620 -7.683 1.00 85.69 197 GLU A O 1
ATOM 1468 N N . MET A 1 198 ? -9.910 2.711 -6.762 1.00 86.38 198 MET A N 1
ATOM 1469 C CA . MET A 1 198 ? -10.606 1.803 -5.845 1.00 86.38 198 MET A CA 1
ATOM 1470 C C . MET A 1 198 ? -11.619 0.852 -6.521 1.00 86.38 198 MET A C 1
ATOM 1472 O O . MET A 1 198 ? -12.462 0.263 -5.848 1.00 86.38 198 MET A O 1
ATOM 1476 N N . GLY A 1 199 ? -11.521 0.654 -7.841 1.00 87.38 199 GLY A N 1
ATOM 1477 C CA . GLY A 1 199 ? -12.349 -0.273 -8.620 1.00 87.38 199 GLY A CA 1
ATOM 1478 C C . GLY A 1 199 ? -11.872 -1.729 -8.538 1.00 87.38 199 GLY A C 1
ATOM 1479 O O . GLY A 1 199 ? -10.847 -1.997 -7.918 1.00 87.38 199 GLY A O 1
ATOM 1480 N N . PRO A 1 200 ? -12.573 -2.692 -9.156 1.00 89.56 200 PRO A N 1
ATOM 1481 C CA . PRO A 1 200 ? -12.233 -4.112 -9.058 1.00 89.56 200 PRO A CA 1
ATOM 1482 C C . PRO A 1 200 ? -10.780 -4.430 -9.442 1.00 89.56 200 PRO A C 1
ATOM 1484 O O . PRO A 1 200 ? -10.216 -3.820 -10.354 1.00 89.56 200 PRO A O 1
ATOM 1487 N N . LEU A 1 201 ? -10.192 -5.411 -8.752 1.00 92.50 201 LEU A N 1
ATOM 1488 C CA . LEU A 1 201 ? -8.866 -5.924 -9.081 1.00 92.50 201 LEU A CA 1
ATOM 1489 C C . LEU A 1 201 ? -8.912 -6.803 -10.328 1.00 92.50 201 LEU A C 1
ATOM 1491 O O . LEU A 1 201 ? -9.847 -7.573 -10.537 1.00 92.50 201 LEU A O 1
ATOM 1495 N N . GLN A 1 202 ? -7.855 -6.715 -11.123 1.00 92.56 202 GLN A N 1
ATOM 1496 C CA . GLN A 1 202 ? -7.602 -7.596 -12.255 1.00 92.56 202 GLN A CA 1
ATOM 1497 C C . GLN A 1 202 ? -6.179 -8.146 -12.153 1.00 92.56 202 GLN A C 1
ATOM 1499 O O . GLN A 1 202 ? -5.291 -7.399 -11.739 1.00 92.56 202 GLN A O 1
ATOM 1504 N N . PRO A 1 203 ? -5.921 -9.401 -12.550 1.00 91.50 203 PRO A N 1
ATOM 1505 C CA . PRO A 1 203 ? -4.556 -9.893 -12.692 1.00 91.50 203 PRO A CA 1
ATOM 1506 C C . PRO A 1 203 ? -3.745 -9.013 -13.652 1.00 91.50 203 PRO A C 1
ATOM 1508 O O . PRO A 1 203 ? -4.272 -8.502 -14.650 1.00 91.50 203 PRO A O 1
ATOM 1511 N N . LEU A 1 204 ? -2.463 -8.825 -13.350 1.00 87.25 204 LEU A N 1
ATOM 1512 C CA . LEU A 1 204 ? -1.515 -8.247 -14.296 1.00 87.25 204 LEU A CA 1
ATOM 1513 C C . LEU A 1 204 ? -1.215 -9.280 -15.397 1.00 87.25 204 LEU A C 1
ATOM 1515 O O . LEU A 1 204 ? -1.183 -10.482 -15.123 1.00 87.25 204 LEU A O 1
ATOM 1519 N N . ALA A 1 205 ? -1.066 -8.839 -16.649 1.00 80.12 205 ALA A N 1
ATOM 1520 C CA . ALA A 1 205 ? -0.842 -9.779 -17.740 1.00 80.12 205 ALA A CA 1
ATOM 1521 C C . ALA A 1 205 ? 0.600 -10.319 -17.678 1.00 80.12 205 ALA A C 1
ATOM 1523 O O . ALA A 1 205 ? 1.509 -9.547 -17.387 1.00 80.12 205 ALA A O 1
ATOM 1524 N N . PRO A 1 206 ? 0.857 -11.595 -18.027 1.00 72.06 206 PRO A N 1
ATOM 1525 C CA . PRO A 1 206 ? 2.217 -12.152 -18.055 1.00 72.06 206 PRO A CA 1
ATOM 1526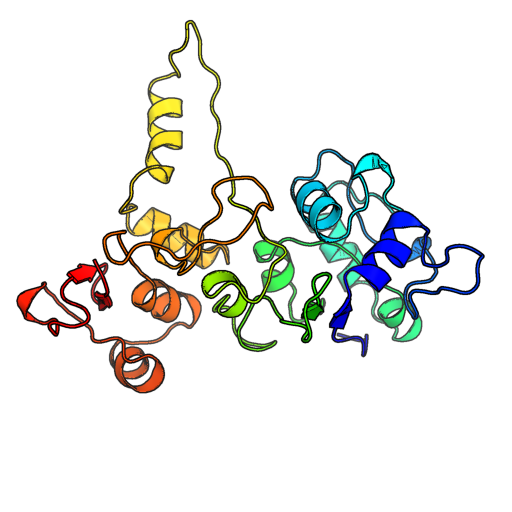 C C . PRO A 1 206 ? 3.179 -11.466 -19.039 1.00 72.06 206 PRO A C 1
ATOM 1528 O O . PRO A 1 206 ? 4.374 -11.737 -19.022 1.00 72.06 206 PRO A O 1
ATOM 1531 N N . THR A 1 207 ? 2.652 -10.639 -19.944 1.00 73.38 207 THR A N 1
ATOM 1532 C CA . THR A 1 207 ? 3.410 -9.832 -20.910 1.00 73.38 207 THR A CA 1
ATOM 1533 C C . THR A 1 207 ? 3.840 -8.474 -20.358 1.00 73.38 207 THR A C 1
ATOM 1535 O O . THR A 1 207 ? 4.590 -7.768 -21.027 1.00 73.38 207 THR A O 1
ATOM 1538 N N . ASP A 1 208 ? 3.315 -8.067 -19.203 1.00 82.38 208 ASP A N 1
ATOM 1539 C CA . ASP A 1 208 ? 3.637 -6.784 -18.587 1.00 82.38 208 ASP A CA 1
ATOM 1540 C C . ASP A 1 208 ? 4.994 -6.876 -17.879 1.00 82.38 208 ASP A C 1
ATOM 1542 O O . ASP A 1 208 ? 5.194 -7.794 -17.092 1.00 82.38 208 ASP A O 1
ATOM 1546 N N . PHE A 1 209 ? 5.867 -5.887 -18.114 1.00 91.62 209 PHE A N 1
ATOM 1547 C CA . PHE A 1 209 ? 7.203 -5.810 -17.515 1.00 91.62 209 PHE A CA 1
ATOM 1548 C C . PHE A 1 209 ? 7.176 -5.953 -15.985 1.00 91.62 209 PHE A C 1
ATOM 1550 O O . PHE A 1 209 ? 6.502 -5.178 -15.294 1.00 91.62 209 PHE A O 1
ATOM 1557 N N . SER A 1 210 ? 7.965 -6.892 -15.465 1.00 93.94 210 SER A N 1
ATOM 1558 C CA . SER A 1 210 ? 7.969 -7.289 -14.056 1.00 93.94 210 SER A CA 1
ATOM 1559 C C . SER A 1 210 ? 9.316 -7.080 -13.350 1.00 93.94 210 SER A C 1
ATOM 1561 O O . SER A 1 210 ? 10.390 -7.152 -13.947 1.00 93.94 210 SER A O 1
ATOM 1563 N N . CYS A 1 211 ? 9.244 -6.752 -12.057 1.00 95.75 211 CYS A N 1
ATOM 1564 C CA . CYS A 1 211 ? 10.394 -6.436 -11.199 1.00 95.75 211 CYS A CA 1
ATOM 1565 C C . CYS A 1 211 ? 10.195 -6.895 -9.738 1.00 95.75 211 CYS A C 1
ATOM 1567 O O . CYS A 1 211 ? 10.710 -6.270 -8.805 1.00 95.75 211 CYS A O 1
ATOM 1569 N N . GLY A 1 212 ? 9.391 -7.941 -9.517 1.00 95.12 212 GLY A N 1
ATOM 1570 C CA . GLY A 1 212 ? 9.034 -8.430 -8.184 1.00 95.12 212 GLY A CA 1
ATOM 1571 C C . GLY A 1 212 ? 10.234 -8.916 -7.367 1.00 95.12 212 GLY A C 1
ATOM 1572 O O . GLY A 1 212 ? 10.401 -8.487 -6.229 1.00 95.12 212 GLY A O 1
ATOM 1573 N N . CYS A 1 213 ? 11.103 -9.737 -7.952 1.00 96.19 213 CYS A N 1
ATOM 1574 C CA . CYS A 1 213 ? 12.358 -10.182 -7.352 1.00 96.19 213 CYS A CA 1
ATOM 1575 C C . CYS A 1 213 ? 13.279 -9.009 -7.021 1.00 96.19 213 CYS A C 1
ATOM 1577 O O . CYS A 1 213 ? 13.840 -8.965 -5.930 1.00 96.19 213 CYS A O 1
ATOM 1579 N N . TYR A 1 214 ? 13.417 -8.038 -7.928 1.00 97.31 214 TYR A N 1
ATOM 1580 C CA . TYR A 1 214 ? 14.235 -6.856 -7.651 1.00 97.31 214 TYR A CA 1
ATOM 1581 C C . TYR A 1 214 ? 13.692 -6.051 -6.464 1.00 97.31 214 TYR A C 1
ATOM 1583 O O . TYR A 1 214 ? 14.448 -5.658 -5.575 1.00 97.31 214 TYR A O 1
ATOM 1591 N N . PHE A 1 215 ? 12.373 -5.844 -6.430 1.00 97.31 215 PHE A N 1
ATOM 1592 C CA . PHE A 1 215 ? 11.688 -5.192 -5.319 1.00 97.31 215 PHE A CA 1
ATOM 1593 C C . PHE A 1 215 ? 11.935 -5.929 -3.998 1.00 97.31 215 PHE A C 1
ATOM 1595 O O . PHE A 1 215 ? 12.379 -5.313 -3.029 1.00 97.31 215 PHE A O 1
ATOM 1602 N N . ASP A 1 216 ? 11.705 -7.244 -3.976 1.00 95.69 216 ASP A N 1
ATOM 1603 C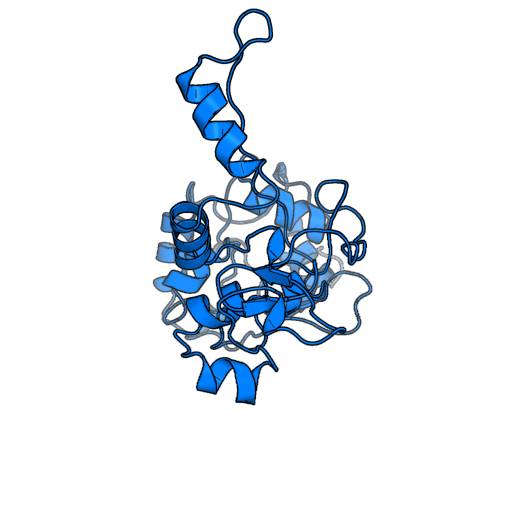 CA . ASP A 1 216 ? 11.854 -8.083 -2.787 1.00 95.69 216 ASP A CA 1
ATOM 1604 C C . ASP A 1 216 ? 13.314 -8.129 -2.299 1.00 95.69 216 ASP A C 1
ATOM 1606 O O . ASP A 1 216 ? 13.555 -8.100 -1.090 1.00 95.69 216 ASP A O 1
ATOM 1610 N N . ALA A 1 217 ? 14.290 -8.105 -3.212 1.00 96.50 217 ALA A N 1
ATOM 1611 C CA . ALA A 1 217 ? 15.708 -8.001 -2.876 1.00 96.50 217 ALA A CA 1
ATOM 1612 C C . ALA A 1 217 ? 16.032 -6.666 -2.200 1.00 96.50 217 ALA A C 1
ATOM 1614 O O . ALA A 1 217 ? 16.623 -6.631 -1.119 1.00 96.50 217 ALA A O 1
ATOM 1615 N N . LYS A 1 218 ? 15.612 -5.556 -2.817 1.00 96.75 218 LYS A N 1
ATOM 1616 C CA . LYS A 1 218 ? 15.928 -4.204 -2.348 1.00 96.75 218 LYS A CA 1
ATOM 1617 C C . LYS A 1 218 ? 15.267 -3.875 -1.022 1.00 96.75 218 LYS A C 1
ATOM 1619 O O . LYS A 1 218 ? 15.947 -3.397 -0.118 1.00 96.75 218 LYS A O 1
ATOM 1624 N N . ILE A 1 219 ? 13.973 -4.150 -0.885 1.00 94.44 219 ILE A N 1
ATOM 1625 C CA . ILE A 1 219 ? 13.216 -3.757 0.307 1.00 94.44 219 ILE A CA 1
ATOM 1626 C C . ILE A 1 219 ? 13.633 -4.546 1.555 1.00 94.44 219 ILE A C 1
ATOM 1628 O O . ILE A 1 219 ? 13.539 -4.035 2.667 1.00 94.44 219 ILE A O 1
ATOM 1632 N N . ASN A 1 220 ? 14.127 -5.775 1.375 1.00 90.62 220 ASN A N 1
ATOM 1633 C CA . ASN A 1 220 ? 14.586 -6.632 2.467 1.00 90.62 220 ASN A CA 1
ATOM 1634 C C . ASN A 1 220 ? 16.115 -6.618 2.653 1.00 90.62 220 ASN A C 1
ATOM 1636 O O . ASN A 1 220 ? 16.616 -7.299 3.547 1.00 90.62 220 ASN A O 1
ATOM 1640 N N . GLY A 1 221 ? 16.861 -5.884 1.816 1.00 92.75 221 GL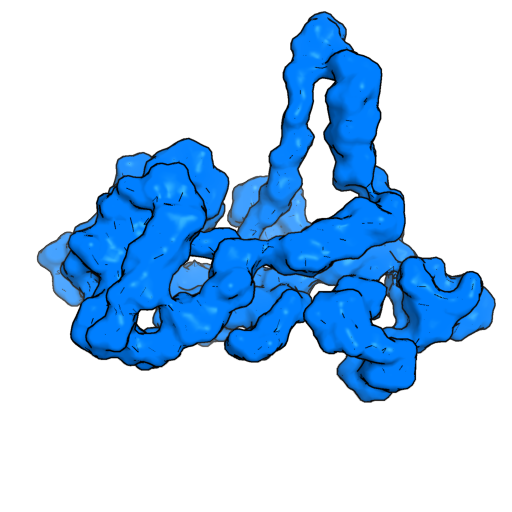Y A N 1
ATOM 1641 C CA . GLY A 1 221 ? 18.326 -5.848 1.856 1.00 92.75 221 GLY A CA 1
ATOM 1642 C C . GLY A 1 221 ? 18.978 -7.212 1.607 1.00 92.75 221 GLY A C 1
ATOM 1643 O O . GLY A 1 221 ? 19.960 -7.546 2.267 1.00 92.75 221 GLY A O 1
ATOM 1644 N N . LEU A 1 222 ? 18.405 -8.017 0.708 1.00 93.50 222 LEU A N 1
ATOM 1645 C CA . LEU A 1 222 ? 18.836 -9.391 0.452 1.00 93.50 222 LEU A CA 1
ATOM 1646 C C . LEU A 1 222 ? 19.804 -9.482 -0.725 1.00 93.50 222 LEU A C 1
ATOM 1648 O O . LEU A 1 222 ? 19.641 -8.810 -1.745 1.00 93.50 222 LEU A O 1
ATOM 1652 N N . ASP A 1 223 ? 20.783 -10.374 -0.602 1.00 94.50 223 ASP A N 1
ATOM 1653 C CA . ASP A 1 223 ? 21.687 -10.721 -1.695 1.00 94.50 223 ASP A CA 1
ATOM 1654 C C . ASP A 1 223 ? 21.072 -11.747 -2.671 1.00 94.50 223 ASP A C 1
ATOM 1656 O O . ASP A 1 223 ? 19.995 -12.311 -2.454 1.00 94.50 223 ASP A O 1
ATOM 1660 N N . ALA A 1 224 ? 21.771 -12.013 -3.778 1.00 93.38 224 ALA A N 1
ATOM 1661 C CA . ALA A 1 224 ? 21.320 -12.947 -4.810 1.00 93.38 224 ALA A CA 1
ATOM 1662 C C . ALA A 1 224 ? 21.091 -14.384 -4.298 1.00 93.38 224 ALA A C 1
ATOM 1664 O O . ALA A 1 224 ? 20.165 -15.056 -4.755 1.00 93.38 224 ALA A O 1
ATOM 1665 N N . ASN A 1 225 ? 21.894 -14.858 -3.341 1.00 93.25 225 ASN A N 1
ATOM 1666 C CA . ASN A 1 225 ? 21.771 -16.214 -2.803 1.00 93.25 225 ASN A CA 1
ATOM 1667 C C . ASN A 1 225 ? 20.541 -16.328 -1.897 1.00 93.25 225 ASN A C 1
ATOM 1669 O O . ASN A 1 225 ? 19.793 -17.310 -1.951 1.00 93.25 225 ASN A O 1
ATOM 1673 N N . GLN A 1 226 ? 20.296 -15.306 -1.080 1.00 95.12 226 GLN A N 1
ATOM 1674 C CA . GLN A 1 226 ? 19.104 -15.209 -0.246 1.00 95.12 226 GLN A CA 1
ATOM 1675 C C . GLN A 1 226 ? 17.839 -15.106 -1.102 1.00 95.12 226 GLN A C 1
ATOM 1677 O O . GLN A 1 226 ? 16.838 -15.750 -0.792 1.00 95.12 226 GLN A O 1
ATOM 1682 N N . MET A 1 227 ? 17.891 -14.362 -2.207 1.00 95.31 227 MET A N 1
ATOM 1683 C CA . MET A 1 227 ? 16.778 -14.260 -3.150 1.00 95.31 227 MET A CA 1
ATOM 1684 C C . MET A 1 227 ? 16.468 -15.586 -3.846 1.00 95.31 227 MET A C 1
ATOM 1686 O O . MET A 1 227 ? 15.302 -15.983 -3.911 1.00 95.31 227 MET A O 1
ATOM 1690 N N . ALA A 1 228 ? 17.489 -16.317 -4.295 1.00 91.94 228 ALA A N 1
ATOM 1691 C CA . ALA A 1 228 ? 17.299 -17.621 -4.923 1.00 91.94 228 ALA A CA 1
ATOM 1692 C C . ALA A 1 228 ? 16.678 -18.641 -3.955 1.00 91.94 228 ALA A C 1
ATOM 1694 O O . ALA A 1 228 ? 15.770 -19.379 -4.326 1.00 91.94 228 ALA A O 1
ATOM 1695 N N . THR A 1 229 ? 17.133 -18.659 -2.700 1.00 91.00 229 THR A N 1
ATOM 1696 C CA . THR A 1 229 ? 16.706 -19.660 -1.708 1.00 91.00 229 THR A CA 1
ATOM 1697 C C . THR A 1 229 ? 15.365 -19.353 -1.045 1.00 91.00 229 THR A C 1
ATOM 1699 O O . THR A 1 229 ? 14.648 -20.283 -0.687 1.00 91.00 229 THR A O 1
ATOM 1702 N N . ARG A 1 230 ? 15.012 -18.073 -0.862 1.00 88.50 230 ARG A N 1
ATOM 1703 C CA . ARG A 1 230 ? 13.794 -17.664 -0.135 1.00 88.50 230 ARG A CA 1
ATOM 1704 C C . ARG A 1 230 ? 12.626 -17.293 -1.042 1.00 88.50 230 ARG A C 1
ATOM 1706 O O . ARG A 1 230 ? 11.483 -17.441 -0.625 1.00 88.50 230 ARG A O 1
ATOM 1713 N N . TYR A 1 231 ? 12.911 -16.804 -2.249 1.00 89.00 231 TYR A N 1
ATOM 1714 C CA . TYR A 1 231 ? 11.908 -16.220 -3.147 1.00 89.00 231 TYR A CA 1
ATOM 1715 C C . TYR A 1 231 ? 11.903 -16.846 -4.547 1.00 89.00 231 TYR A C 1
ATOM 1717 O O . TYR A 1 231 ? 11.168 -16.375 -5.412 1.00 89.00 231 TYR A O 1
ATOM 1725 N N . ASP A 1 232 ? 12.705 -17.893 -4.790 1.00 90.69 232 ASP A N 1
ATOM 1726 C CA . ASP A 1 232 ? 12.863 -18.499 -6.123 1.00 90.69 232 ASP A CA 1
ATOM 1727 C C . ASP A 1 232 ? 13.257 -17.447 -7.190 1.00 90.69 232 ASP A C 1
ATOM 1729 O O . ASP A 1 232 ? 12.817 -17.440 -8.342 1.00 90.69 232 ASP A O 1
ATOM 1733 N N . CYS A 1 233 ? 14.083 -16.488 -6.775 1.00 94.75 233 CYS A N 1
ATOM 1734 C CA . CYS A 1 233 ? 14.523 -15.369 -7.595 1.00 94.75 233 CYS A CA 1
ATOM 1735 C C . CYS A 1 233 ? 15.982 -15.567 -7.996 1.00 94.75 233 CYS A C 1
ATOM 1737 O O . CYS A 1 233 ? 16.904 -15.274 -7.233 1.00 94.75 233 CYS A O 1
ATOM 1739 N N . ARG A 1 234 ? 16.195 -16.085 -9.207 1.00 95.94 234 ARG A N 1
ATOM 1740 C CA . ARG A 1 234 ? 17.530 -16.324 -9.762 1.00 95.94 234 ARG A CA 1
ATOM 1741 C C . ARG A 1 234 ? 18.139 -15.021 -10.279 1.00 95.94 234 ARG A C 1
ATOM 1743 O O . ARG A 1 234 ? 17.496 -14.315 -11.046 1.00 95.94 234 ARG A O 1
ATOM 1750 N N . ALA A 1 235 ? 19.383 -14.734 -9.901 1.00 97.00 235 ALA A N 1
ATOM 1751 C CA . ALA A 1 235 ? 20.141 -13.630 -10.484 1.00 97.00 235 ALA A CA 1
ATOM 1752 C C . ALA A 1 235 ? 20.588 -13.941 -11.923 1.00 97.00 235 ALA A C 1
ATOM 1754 O O . ALA A 1 235 ? 20.833 -15.100 -12.270 1.00 97.00 235 ALA A O 1
ATOM 1755 N N . CYS A 1 236 ? 20.722 -12.905 -12.746 1.00 97.31 236 CYS A N 1
ATOM 1756 C CA . CYS A 1 236 ? 21.100 -13.010 -14.153 1.00 97.31 236 CYS A CA 1
ATOM 1757 C C . CYS A 1 236 ? 21.920 -11.802 -14.613 1.00 97.31 236 CYS A C 1
ATOM 1759 O O . CYS A 1 236 ? 21.795 -10.701 -14.075 1.00 97.31 236 CYS A O 1
ATOM 1761 N N . LEU A 1 237 ? 22.740 -12.011 -15.643 1.00 96.88 237 LEU A N 1
ATOM 1762 C CA . LEU A 1 237 ? 23.405 -10.951 -16.404 1.00 96.88 237 LEU A CA 1
ATOM 1763 C C . LEU A 1 237 ? 22.697 -10.707 -17.743 1.00 96.88 237 LEU A C 1
ATOM 1765 O O . LEU A 1 237 ? 22.766 -9.608 -18.290 1.00 96.88 237 LEU A O 1
ATOM 1769 N N . GLY A 1 238 ? 21.984 -11.713 -18.254 1.00 96.19 238 GLY A N 1
ATOM 1770 C CA . GLY A 1 238 ? 21.143 -11.604 -19.439 1.00 96.19 238 GLY A CA 1
ATOM 1771 C C . GLY A 1 238 ? 20.057 -12.675 -19.492 1.00 96.19 238 GLY A C 1
ATOM 1772 O O . GLY A 1 238 ? 20.017 -13.593 -18.677 1.00 96.19 238 GLY A O 1
ATOM 1773 N N . ALA A 1 239 ? 19.163 -12.565 -20.477 1.00 95.12 239 ALA A N 1
ATOM 1774 C CA . ALA A 1 239 ? 18.028 -13.481 -20.639 1.00 95.12 239 ALA A CA 1
ATOM 1775 C C . ALA A 1 239 ? 18.448 -14.955 -20.827 1.00 95.12 239 ALA A C 1
ATOM 1777 O O . ALA A 1 239 ? 17.703 -15.860 -20.471 1.00 95.12 239 ALA A O 1
ATOM 1778 N N . SER A 1 240 ? 19.659 -15.216 -21.333 1.00 96.44 240 SER A N 1
ATOM 1779 C CA . SER A 1 240 ? 20.205 -16.574 -21.478 1.00 96.44 240 SER A CA 1
ATOM 1780 C C . SER A 1 240 ? 20.424 -17.298 -20.148 1.00 96.44 240 SER A C 1
ATOM 1782 O O . SER A 1 240 ? 20.473 -18.525 -20.125 1.00 96.44 240 SER A O 1
ATOM 1784 N N . ASP A 1 241 ? 20.553 -16.558 -19.046 1.00 96.38 241 ASP A N 1
ATOM 1785 C CA . ASP A 1 241 ? 20.720 -17.140 -17.714 1.00 96.38 241 ASP A CA 1
ATOM 1786 C C . ASP A 1 241 ? 19.383 -17.593 -17.118 1.00 96.38 241 ASP A C 1
ATOM 1788 O O . ASP A 1 241 ? 19.354 -18.207 -16.052 1.00 96.38 241 ASP A O 1
ATOM 1792 N N . CYS A 1 242 ? 18.269 -17.282 -17.779 1.00 96.31 242 CYS A N 1
ATOM 1793 C CA . CYS A 1 242 ? 16.949 -17.379 -17.197 1.00 96.31 242 CYS A CA 1
ATOM 1794 C C . CYS A 1 242 ? 16.154 -18.604 -17.671 1.00 96.31 242 CYS A C 1
ATOM 1796 O O . CYS A 1 242 ? 16.246 -19.013 -18.830 1.00 96.31 242 CYS A O 1
ATOM 1798 N N . PRO A 1 243 ? 15.373 -19.240 -16.774 1.00 93.88 243 PRO A N 1
ATOM 1799 C CA . PRO A 1 243 ? 14.564 -20.398 -17.127 1.00 93.88 243 PRO A CA 1
ATOM 1800 C C . PRO A 1 243 ? 13.369 -19.988 -17.993 1.00 93.88 243 PRO A C 1
ATOM 1802 O O . PRO A 1 243 ? 12.874 -18.869 -17.901 1.00 93.88 243 PRO A O 1
ATOM 1805 N N . ALA A 1 244 ? 12.816 -20.936 -18.753 1.00 91.94 244 ALA A N 1
ATOM 1806 C CA . ALA A 1 244 ? 11.665 -20.681 -19.626 1.00 91.94 244 ALA A CA 1
ATOM 1807 C C . ALA A 1 244 ? 10.430 -20.115 -18.892 1.00 91.94 244 ALA A C 1
ATOM 1809 O O . ALA A 1 244 ? 9.648 -19.382 -19.486 1.00 91.94 244 ALA A O 1
ATOM 1810 N N . ALA A 1 245 ? 10.260 -20.432 -17.602 1.00 90.06 245 ALA A N 1
ATOM 1811 C CA . ALA A 1 245 ? 9.158 -19.922 -16.783 1.00 90.06 245 ALA A CA 1
ATOM 1812 C C . ALA A 1 245 ? 9.309 -18.440 -16.383 1.00 90.06 245 ALA A C 1
ATOM 1814 O O . ALA A 1 245 ? 8.314 -17.793 -16.067 1.00 90.06 245 ALA A O 1
ATOM 1815 N N . LYS A 1 246 ? 10.541 -17.915 -16.376 1.00 93.19 246 LYS A N 1
ATOM 1816 C CA . LYS A 1 246 ? 10.884 -16.529 -16.031 1.00 93.19 246 LYS A CA 1
ATOM 1817 C C . LYS A 1 246 ? 11.970 -16.035 -16.996 1.00 93.19 246 LYS A C 1
ATOM 1819 O O . LYS A 1 246 ? 13.116 -15.923 -16.575 1.00 93.19 246 LYS A O 1
ATOM 1824 N N . PRO A 1 247 ? 11.665 -15.859 -18.295 1.00 94.19 247 PRO A N 1
ATOM 1825 C CA . PRO A 1 247 ? 12.676 -15.777 -19.353 1.00 94.19 247 PRO A CA 1
ATOM 1826 C C . PRO A 1 247 ? 13.415 -14.433 -19.424 1.00 94.19 247 PRO A C 1
ATOM 1828 O O . PRO A 1 247 ? 14.428 -14.333 -20.117 1.00 94.19 247 PRO A O 1
ATOM 1831 N N . SER A 1 248 ? 12.927 -13.399 -18.738 1.00 94.56 248 SER A N 1
ATOM 1832 C CA . SER A 1 248 ? 13.466 -12.043 -18.845 1.00 94.56 248 SER A CA 1
ATOM 1833 C C . SER A 1 248 ? 14.421 -11.733 -17.705 1.00 94.56 248 SER A C 1
ATOM 1835 O O . SER A 1 248 ? 14.111 -11.973 -16.544 1.00 94.56 248 SER A O 1
ATOM 1837 N N . CYS A 1 249 ? 15.581 -11.160 -18.035 1.00 96.12 249 CYS A N 1
ATOM 1838 C CA . CYS A 1 249 ? 16.515 -10.650 -17.038 1.00 96.12 249 CYS A CA 1
ATOM 1839 C C . CYS A 1 249 ? 16.213 -9.177 -16.734 1.00 96.12 249 CYS A C 1
ATOM 1841 O O . CYS A 1 249 ? 16.734 -8.265 -17.387 1.00 96.12 249 CYS A O 1
ATOM 1843 N N . ASN A 1 250 ? 15.353 -8.941 -15.746 1.00 95.75 250 ASN A N 1
ATOM 1844 C CA . ASN A 1 250 ? 14.880 -7.616 -15.369 1.00 95.75 250 ASN A CA 1
ATOM 1845 C C . ASN A 1 250 ? 15.586 -7.163 -14.086 1.00 95.75 250 ASN A C 1
ATOM 1847 O O . ASN A 1 250 ? 15.505 -7.797 -13.039 1.00 95.75 250 ASN A O 1
ATOM 1851 N N . TYR A 1 251 ? 16.336 -6.062 -14.192 1.00 96.44 251 TYR A N 1
ATOM 1852 C CA . TYR A 1 251 ? 17.147 -5.497 -13.103 1.00 96.44 251 TYR A CA 1
ATOM 1853 C C . TYR A 1 251 ? 18.066 -6.516 -12.397 1.00 96.44 251 TYR A C 1
ATOM 1855 O O . TYR A 1 251 ? 18.291 -6.436 -11.192 1.00 96.44 251 TYR A O 1
ATOM 1863 N N . GLY A 1 252 ? 18.612 -7.472 -13.155 1.00 96.44 252 GLY A N 1
ATOM 1864 C CA . GLY A 1 252 ? 19.540 -8.482 -12.639 1.00 96.44 252 GLY A CA 1
ATOM 1865 C C . GLY A 1 252 ? 18.877 -9.719 -12.027 1.00 96.44 252 GLY A C 1
ATOM 1866 O O . GLY A 1 252 ? 19.587 -10.546 -11.459 1.00 96.44 252 GLY A O 1
ATOM 1867 N N . TYR A 1 253 ? 17.555 -9.876 -12.160 1.00 97.31 253 TYR A N 1
ATOM 1868 C CA . TYR A 1 253 ? 16.829 -11.081 -11.752 1.00 97.31 253 TYR A CA 1
ATOM 1869 C C . TYR A 1 253 ? 15.987 -11.657 -12.890 1.00 97.31 253 TYR A C 1
ATOM 1871 O O . TYR A 1 253 ? 15.462 -10.925 -13.728 1.00 97.31 253 TYR A O 1
ATOM 1879 N N . CYS A 1 254 ? 15.862 -12.981 -12.908 1.00 96.44 254 CYS A N 1
ATOM 1880 C CA . CYS A 1 254 ? 14.975 -13.689 -13.815 1.00 96.44 254 CYS A CA 1
ATOM 1881 C C . CYS A 1 254 ? 13.527 -13.520 -13.365 1.00 96.44 254 CYS A C 1
ATOM 1883 O O . CYS A 1 254 ? 13.149 -13.964 -12.279 1.00 96.44 254 CYS A O 1
ATOM 1885 N N . GLU A 1 255 ? 12.726 -12.904 -14.220 1.00 94.50 255 GLU A N 1
ATOM 1886 C CA . GLU A 1 255 ? 11.356 -12.479 -13.953 1.00 94.50 255 GLU A CA 1
ATOM 1887 C C . GLU A 1 255 ? 10.419 -12.991 -15.053 1.00 94.50 255 GLU A C 1
ATOM 1889 O O . GLU A 1 255 ? 10.857 -13.506 -16.090 1.00 94.50 255 GLU A O 1
ATOM 1894 N N . ALA A 1 256 ? 9.109 -12.820 -14.853 1.00 86.44 256 ALA A N 1
ATOM 1895 C CA . ALA A 1 256 ? 8.191 -12.819 -15.992 1.00 86.44 256 ALA A CA 1
ATOM 1896 C C . ALA A 1 256 ? 8.598 -11.698 -16.983 1.00 86.44 256 ALA A C 1
ATOM 1898 O O . ALA A 1 256 ? 9.581 -10.991 -16.746 1.00 86.44 256 ALA A O 1
ATOM 1899 N N . ASN A 1 257 ? 7.908 -11.543 -18.121 1.00 76.62 257 ASN A N 1
ATOM 1900 C CA . ASN A 1 257 ? 8.293 -10.489 -19.075 1.00 76.62 257 ASN A CA 1
ATOM 1901 C C . ASN A 1 257 ? 8.418 -9.111 -18.415 1.00 76.62 257 ASN A C 1
ATOM 1903 O O . ASN A 1 257 ? 7.787 -8.889 -17.361 1.00 76.62 257 ASN A O 1
#

Sequence (257 aa):
TASSQTAISAEAAYLAFGYGGSDGQGHRSEPWTDPTYFQVRNKFSGNQQVCGKAIGVPAEKWKGNDLGSATNLATAMAQMLDTQGAEKAIGILSTDTSDAHRSTIRTLAFQASGATCSYLPDSTAQSFDKANVRDGRYLMWSPLHVYTTTTSSTPSAQAGAMVTRFAAPKLDQGLLDSIIAGHLIPKCAMKVKRTQEMGPLQPLAPTDFSCGCYFDAKINGLDANQMATRYDCRACLGASDCPAAKPSCNYGYCEAN

pLDDT: mean 93.73, std 4.07, range [70.88, 98.31]

Foldseek 3Di:
DLAPAAADELQLVCLCFQVVQDPVPPHGNPPQNHQAQEEEAAQVDPQLCLSCLQSVHRRHRTGHDHLHDLVSSLVVQLPQPHNVSNNNHDYTHDCLSCVVRLVRDFFHFYHTVPRPDGHGLDPDSPALLSVCVQAVVRLRDDDDADDADDDVNHGPPVSVVVRVQLVDLAHDVVVVLVCLVSSHDRPQLHQWDDPDRSDDIDGDDLPRHHCNLVSRCNNVVHDQVCSCVPPVKHFDPAQVVEDPVQRGCRPRTRHRD

Radius of gyration: 20.23 Å; chains: 1; bounding box: 52×46×53 Å